Protein AF-A0AA38IUW2-F1 (afdb_monomer)

InterPro domains:
  IPR005135 Endonuclease/exonuclease/phosphatase [PF14529] (12-75)
  IPR036691 Endonuclease/exonuclease/phosphatase superfamily [G3DSA:3.60.10.10] (6-81)

Structure (mmCIF, N/CA/C/O backbone):
data_AF-A0AA38IUW2-F1
#
_entry.id   AF-A0AA38IUW2-F1
#
loop_
_atom_site.group_PDB
_atom_site.id
_atom_site.type_symbol
_atom_site.label_atom_id
_atom_site.label_alt_id
_atom_site.label_comp_id
_atom_site.label_asym_id
_atom_site.label_entity_id
_atom_site.label_seq_id
_atom_site.pdbx_PDB_ins_code
_atom_site.Cartn_x
_atom_site.Cartn_y
_atom_site.Cartn_z
_atom_site.occupancy
_atom_site.B_iso_or_equiv
_atom_site.auth_seq_id
_atom_site.auth_comp_id
_atom_site.auth_asym_id
_atom_site.auth_atom_id
_atom_site.pdbx_PDB_model_num
ATOM 1 N N . MET A 1 1 ? 18.276 13.065 -26.316 1.00 59.12 1 MET A N 1
ATOM 2 C CA . MET A 1 1 ? 19.740 13.088 -26.478 1.00 59.12 1 MET A CA 1
ATOM 3 C C . MET A 1 1 ? 20.147 11.869 -27.278 1.00 59.12 1 MET A C 1
ATOM 5 O O . MET A 1 1 ? 20.303 10.806 -26.697 1.00 59.12 1 MET A O 1
ATOM 9 N N . PRO A 1 2 ? 20.114 11.969 -28.611 1.00 61.16 2 PRO A N 1
ATOM 10 C CA . PRO A 1 2 ? 20.181 10.797 -29.482 1.00 61.16 2 PRO A CA 1
ATOM 11 C C . PRO A 1 2 ? 21.600 10.243 -29.697 1.00 61.16 2 PRO A C 1
ATOM 13 O O . PRO A 1 2 ? 21.726 9.118 -30.164 1.00 61.16 2 PRO A O 1
ATOM 16 N N . ASP A 1 3 ? 22.640 11.006 -29.368 1.00 75.81 3 ASP A N 1
ATOM 17 C CA . ASP A 1 3 ? 24.051 10.723 -29.667 1.00 75.81 3 ASP A CA 1
ATOM 18 C C . ASP A 1 3 ? 24.893 10.333 -28.440 1.00 75.81 3 ASP A C 1
ATOM 20 O O . ASP A 1 3 ? 26.019 9.876 -28.607 1.00 75.81 3 ASP A O 1
ATOM 24 N N . ILE A 1 4 ? 24.358 10.454 -27.218 1.00 78.44 4 ILE A N 1
ATOM 25 C CA . ILE A 1 4 ? 25.035 9.952 -26.015 1.00 78.44 4 ILE A CA 1
ATOM 26 C C . ILE A 1 4 ? 24.676 8.480 -25.807 1.00 78.44 4 ILE A C 1
ATOM 28 O O . ILE A 1 4 ? 23.530 8.147 -25.494 1.00 78.44 4 ILE A O 1
ATOM 32 N N . ALA A 1 5 ? 25.670 7.603 -25.939 1.00 78.50 5 ALA A N 1
ATOM 33 C CA . ALA A 1 5 ? 25.568 6.218 -25.504 1.00 78.50 5 ALA A CA 1
ATOM 34 C C . ALA A 1 5 ? 25.958 6.097 -24.022 1.00 78.50 5 ALA A C 1
ATOM 36 O O . ALA A 1 5 ? 26.954 6.670 -23.585 1.00 78.50 5 ALA A O 1
ATOM 37 N N . TRP A 1 6 ? 25.169 5.336 -23.260 1.00 80.25 6 TRP A N 1
ATOM 38 C CA . TRP A 1 6 ? 25.453 5.003 -21.863 1.00 80.25 6 TRP A CA 1
ATOM 39 C C . TRP A 1 6 ? 25.789 3.507 -21.743 1.00 80.25 6 TRP A C 1
ATOM 41 O O . TRP A 1 6 ? 25.076 2.702 -22.349 1.00 80.25 6 TRP A O 1
ATOM 51 N N . PRO A 1 7 ? 26.811 3.106 -20.961 1.00 75.12 7 PRO A N 1
ATOM 52 C CA . PRO A 1 7 ? 27.727 3.956 -20.190 1.00 75.12 7 PRO A CA 1
ATOM 53 C C . PRO A 1 7 ? 28.576 4.869 -21.087 1.00 75.12 7 PRO A C 1
ATOM 55 O O . PRO A 1 7 ? 28.839 4.534 -22.240 1.00 75.12 7 PRO A O 1
ATOM 58 N N . LEU A 1 8 ? 28.937 6.044 -20.558 1.00 77.00 8 LEU A N 1
ATOM 59 C CA . LEU A 1 8 ? 29.569 7.117 -21.324 1.00 77.00 8 LEU A CA 1
ATOM 60 C C . LEU A 1 8 ? 30.867 6.624 -21.970 1.00 77.00 8 LEU A C 1
ATOM 62 O O . LEU A 1 8 ? 31.765 6.152 -21.273 1.00 77.00 8 LEU A O 1
ATOM 66 N N . ASN A 1 9 ? 30.978 6.774 -23.288 1.00 75.69 9 ASN A N 1
ATOM 67 C CA . ASN A 1 9 ? 32.223 6.532 -24.001 1.00 75.69 9 ASN A CA 1
ATOM 68 C C . ASN A 1 9 ? 32.823 7.861 -24.474 1.00 75.69 9 ASN A C 1
ATOM 70 O O . ASN A 1 9 ? 32.336 8.459 -25.430 1.00 75.69 9 ASN A O 1
ATOM 74 N N . MET A 1 10 ? 33.909 8.295 -23.832 1.00 70.44 10 MET A N 1
ATOM 75 C CA . MET A 1 10 ? 34.594 9.557 -24.144 1.00 70.44 10 MET A CA 1
ATOM 76 C C . MET A 1 10 ? 35.243 9.586 -25.537 1.00 70.44 10 MET A C 1
ATOM 78 O O . MET A 1 10 ? 35.692 10.639 -25.972 1.00 70.44 10 MET A O 1
ATOM 82 N N . SER A 1 11 ? 35.296 8.454 -26.249 1.00 64.94 11 SER A N 1
ATOM 83 C CA . SER A 1 11 ? 35.853 8.376 -27.603 1.00 64.94 11 SER A CA 1
ATOM 84 C C . SER A 1 11 ? 34.852 8.732 -28.715 1.00 64.94 11 SER A C 1
ATOM 86 O O . SER A 1 11 ? 35.182 8.575 -29.890 1.00 64.94 11 SER A O 1
ATOM 88 N N . GLN A 1 12 ? 33.617 9.127 -28.385 1.00 74.06 12 GLN A N 1
ATOM 89 C CA . GLN A 1 12 ? 32.598 9.516 -29.365 1.00 74.06 12 GLN A CA 1
ATOM 90 C C . GLN A 1 12 ? 32.589 11.025 -29.625 1.00 74.06 12 GLN A C 1
ATOM 92 O O . GLN A 1 12 ? 32.765 11.835 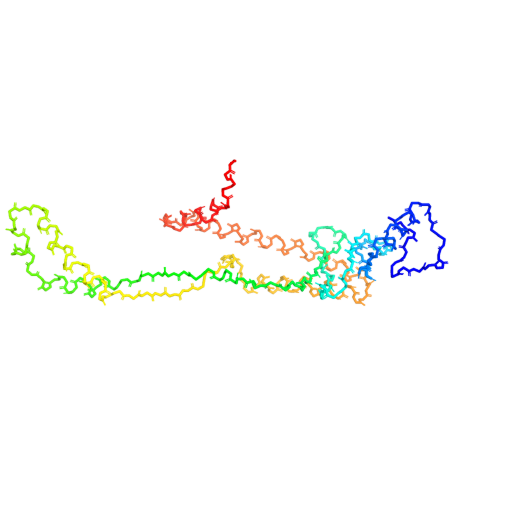-28.720 1.00 74.06 12 GLN A O 1
ATOM 97 N N . HIS A 1 13 ? 32.323 11.404 -30.877 1.00 77.44 13 HIS A N 1
ATOM 98 C CA . HIS A 1 13 ? 32.015 12.787 -31.224 1.00 77.44 13 HIS A CA 1
ATOM 99 C C . HIS A 1 13 ? 30.572 13.104 -30.829 1.00 77.44 13 HIS A C 1
ATOM 101 O O . HIS A 1 13 ? 29.632 12.544 -31.397 1.00 77.44 13 HIS A O 1
ATOM 107 N N . PHE A 1 14 ? 30.411 14.011 -29.869 1.00 81.75 14 PHE A N 1
ATOM 108 C CA . PHE A 1 14 ? 29.113 14.481 -29.403 1.00 81.75 14 PHE A CA 1
ATOM 109 C C . PHE A 1 14 ? 28.723 15.790 -30.088 1.00 81.75 14 PHE A C 1
ATOM 111 O O . PHE A 1 14 ? 29.563 16.628 -30.419 1.00 81.75 14 PHE A O 1
ATOM 118 N N . SER A 1 15 ? 27.423 15.991 -30.277 1.00 87.12 15 SER A N 1
ATOM 119 C CA . SER A 1 15 ? 26.876 17.297 -30.633 1.00 87.12 15 SER A CA 1
ATO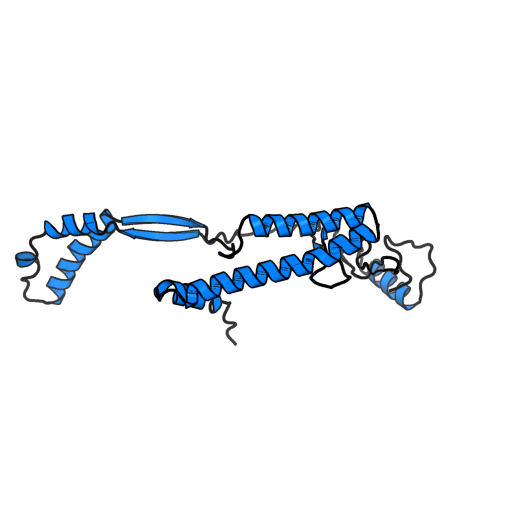M 120 C C . SER A 1 15 ? 27.196 18.340 -29.549 1.00 87.12 15 SER A C 1
ATOM 122 O O . SER A 1 15 ? 27.361 17.975 -28.380 1.00 87.12 15 SER A O 1
ATOM 124 N N . PRO A 1 16 ? 27.213 19.647 -29.878 1.00 87.38 16 PRO A N 1
ATOM 125 C CA . PRO A 1 16 ? 27.515 20.697 -28.901 1.00 87.38 16 PRO A CA 1
ATOM 126 C C . PRO A 1 16 ? 26.625 20.641 -27.651 1.00 87.38 16 PRO A C 1
ATOM 128 O O . PRO A 1 16 ? 27.097 20.812 -26.532 1.00 87.38 16 PRO A O 1
ATOM 131 N N . SER A 1 17 ? 25.335 20.341 -27.820 1.00 86.38 17 SER A N 1
ATOM 132 C CA . SER A 1 17 ? 24.394 20.211 -26.702 1.00 86.38 17 SER A CA 1
ATOM 133 C C . SER A 1 17 ? 24.675 18.991 -25.822 1.00 86.38 17 SER A C 1
ATOM 135 O O . SER A 1 17 ? 24.484 19.054 -24.609 1.00 86.38 17 SER A O 1
ATOM 137 N N . SER A 1 18 ? 25.124 17.886 -26.418 1.00 87.81 18 SER A N 1
ATOM 138 C CA . SER A 1 18 ? 25.508 16.682 -25.683 1.00 87.81 18 SER A CA 1
ATOM 139 C C . SER A 1 18 ? 26.817 16.877 -24.927 1.00 87.81 18 SER A C 1
ATOM 141 O O . SER A 1 18 ? 26.903 16.469 -23.770 1.00 87.81 18 SER A O 1
ATOM 143 N N . GLN A 1 19 ? 27.771 17.601 -25.518 1.00 88.06 19 GLN A N 1
ATOM 144 C CA . GLN A 1 19 ? 28.997 18.006 -24.838 1.00 88.06 19 GLN A CA 1
ATOM 145 C C . GLN A 1 19 ? 28.702 18.883 -23.614 1.00 88.06 19 GLN A C 1
ATOM 147 O O . GLN A 1 19 ? 29.196 18.586 -22.534 1.00 88.06 19 GLN A O 1
ATOM 152 N N . LEU A 1 20 ? 27.810 19.876 -23.733 1.00 90.75 20 LEU A N 1
ATOM 153 C CA . LEU A 1 20 ? 27.415 20.725 -22.599 1.00 90.75 20 LEU A CA 1
ATOM 154 C C . LEU A 1 20 ? 26.850 19.925 -21.419 1.00 90.75 20 LEU A C 1
ATOM 156 O O . LEU A 1 20 ? 27.134 20.245 -20.266 1.00 90.75 20 LEU A O 1
ATOM 160 N N . LEU A 1 21 ? 26.048 18.887 -21.684 1.00 88.50 21 LEU A N 1
ATOM 161 C CA . LEU A 1 21 ? 25.562 18.026 -20.608 1.00 88.50 21 LEU A CA 1
ATOM 162 C C . LEU A 1 21 ? 26.699 17.209 -19.992 1.00 88.50 21 LEU A C 1
ATOM 164 O O . LEU A 1 21 ? 26.759 17.096 -18.773 1.00 88.50 21 LEU A O 1
ATOM 168 N N . ILE A 1 22 ? 27.576 16.625 -20.809 1.00 88.62 22 ILE A N 1
ATOM 169 C CA . ILE A 1 22 ? 28.713 15.839 -20.313 1.00 88.62 22 ILE A CA 1
ATOM 170 C C . ILE A 1 22 ? 29.604 16.713 -19.429 1.00 88.62 22 ILE A C 1
ATOM 172 O O . ILE A 1 22 ? 29.915 16.316 -18.307 1.00 88.62 22 ILE A O 1
ATOM 176 N N . ASP A 1 23 ? 29.924 17.924 -19.880 1.00 90.12 23 ASP A N 1
ATOM 177 C CA . ASP A 1 23 ? 30.722 18.888 -19.126 1.00 90.12 23 ASP A CA 1
ATOM 178 C C . ASP A 1 23 ? 30.037 19.252 -17.805 1.00 90.12 23 ASP A C 1
ATOM 180 O O . ASP A 1 23 ? 30.683 19.266 -16.761 1.00 90.12 23 ASP A O 1
ATOM 184 N N . LEU A 1 24 ? 28.718 19.477 -17.809 1.00 90.56 24 LEU A N 1
ATOM 185 C CA . LEU A 1 24 ? 27.946 19.711 -16.586 1.00 90.56 24 LEU A CA 1
ATOM 186 C C . LEU A 1 24 ? 28.075 18.536 -15.605 1.00 90.56 24 LEU A C 1
ATOM 188 O O . LEU A 1 24 ? 28.300 18.761 -14.415 1.00 90.56 24 LEU A O 1
ATOM 192 N N . LEU A 1 25 ? 27.926 17.299 -16.085 1.00 90.19 25 LEU A N 1
ATOM 193 C CA . LEU A 1 25 ? 28.003 16.100 -15.249 1.00 90.19 25 LEU A CA 1
ATOM 194 C C . LEU A 1 25 ? 29.394 15.933 -14.639 1.00 90.19 25 LEU A C 1
ATOM 196 O O . LEU A 1 25 ? 29.504 15.744 -13.429 1.00 90.19 25 LEU A O 1
ATOM 200 N N . VAL A 1 26 ? 30.442 16.074 -15.453 1.00 88.31 26 VAL A N 1
ATOM 201 C CA . VAL A 1 26 ? 31.839 15.969 -15.013 1.00 88.31 26 VAL A CA 1
ATOM 202 C C . VAL A 1 26 ? 32.179 17.082 -14.020 1.00 88.31 26 VAL A C 1
ATOM 204 O O . VAL A 1 26 ? 32.660 16.793 -12.926 1.00 88.31 26 VAL A O 1
ATOM 207 N N . ASN A 1 27 ? 31.854 18.338 -14.341 1.00 92.94 27 ASN A N 1
ATOM 208 C CA . ASN A 1 27 ? 32.149 19.491 -13.482 1.00 92.94 27 ASN A CA 1
ATOM 209 C C . ASN A 1 27 ? 31.370 19.465 -12.160 1.00 92.94 27 ASN A C 1
ATOM 211 O O . ASN A 1 27 ? 31.829 20.012 -11.161 1.00 92.94 27 ASN A O 1
ATOM 215 N N . SER A 1 28 ? 30.201 18.822 -12.143 1.00 92.19 28 SER A N 1
ATOM 216 C CA . SER A 1 28 ? 29.374 18.677 -10.939 1.00 92.19 28 SER A CA 1
ATOM 217 C C . SER A 1 28 ? 29.669 17.392 -10.155 1.00 92.19 28 SER A C 1
ATOM 219 O O . SER A 1 28 ? 28.974 17.114 -9.177 1.00 92.19 28 SER A O 1
ATOM 221 N N . ASN A 1 29 ? 30.660 16.596 -10.580 1.00 90.75 29 ASN A N 1
ATOM 222 C CA . ASN A 1 29 ? 30.963 15.272 -10.029 1.00 90.75 29 ASN A CA 1
ATOM 223 C C . ASN A 1 29 ? 29.717 14.362 -9.954 1.00 90.75 29 ASN A C 1
ATOM 225 O O . ASN A 1 29 ? 29.493 13.653 -8.973 1.00 90.75 29 ASN A O 1
ATOM 229 N N . LEU A 1 30 ? 28.866 14.429 -10.981 1.00 91.00 30 LEU A N 1
ATOM 230 C CA . LEU A 1 30 ? 27.663 13.617 -11.119 1.00 91.00 30 LEU A CA 1
ATOM 231 C C . LEU A 1 30 ? 27.940 12.432 -12.038 1.00 91.00 30 LEU A C 1
ATOM 233 O O . LEU A 1 30 ? 28.513 12.566 -13.116 1.00 91.00 30 LEU A O 1
ATOM 237 N N . SER A 1 31 ? 27.444 11.269 -11.642 1.00 88.50 31 SER A N 1
ATOM 238 C CA . SER A 1 31 ? 27.480 10.052 -12.440 1.00 88.50 31 SER A CA 1
ATOM 239 C C . SER A 1 31 ? 26.069 9.580 -12.781 1.00 88.50 31 SER A C 1
ATOM 241 O O . SER A 1 31 ? 25.116 9.793 -12.029 1.00 88.50 31 SER A O 1
ATOM 243 N N . GLN A 1 32 ? 25.939 8.969 -13.956 1.00 89.81 32 GLN A N 1
ATOM 244 C CA . GLN A 1 32 ? 24.686 8.487 -14.524 1.00 89.81 32 GLN A CA 1
ATOM 245 C C . GLN A 1 32 ? 24.570 6.974 -14.316 1.00 89.81 32 GLN A C 1
ATOM 247 O O . GLN A 1 32 ? 25.418 6.216 -14.782 1.00 89.81 32 GLN A O 1
ATOM 252 N N . LEU A 1 33 ? 23.507 6.527 -13.644 1.00 89.50 33 LEU A N 1
ATOM 253 C CA . LEU A 1 33 ? 23.362 5.127 -13.220 1.00 89.50 33 LEU A CA 1
ATOM 254 C C . LEU A 1 33 ? 22.587 4.227 -14.184 1.00 89.50 33 LEU A C 1
ATOM 256 O O . LEU A 1 33 ? 22.643 3.003 -14.067 1.00 89.50 33 LEU A O 1
ATOM 260 N N . VAL A 1 34 ? 21.822 4.804 -15.109 1.00 90.69 34 VAL A N 1
ATOM 261 C CA . VAL A 1 34 ? 20.985 4.017 -16.020 1.00 90.69 34 VAL A CA 1
ATOM 262 C C . VAL A 1 34 ? 21.840 3.461 -17.155 1.00 90.69 34 VAL A C 1
ATOM 264 O O . VAL A 1 34 ? 22.391 4.214 -17.956 1.00 90.69 34 VAL A O 1
ATOM 267 N N . ASN A 1 35 ? 21.919 2.136 -17.221 1.00 88.19 35 ASN A N 1
ATOM 268 C CA . ASN A 1 35 ? 22.750 1.367 -18.148 1.00 88.19 35 ASN A CA 1
ATOM 269 C C . ASN A 1 35 ? 21.951 0.492 -19.130 1.00 88.19 35 ASN A C 1
ATOM 271 O O . ASN A 1 35 ? 22.537 -0.099 -20.031 1.00 88.19 35 ASN A O 1
ATOM 275 N N . GLU A 1 36 ? 20.628 0.406 -18.982 1.00 89.38 36 GLU A N 1
ATOM 276 C CA . GLU A 1 36 ? 19.759 -0.306 -19.921 1.00 89.38 36 GLU A CA 1
ATOM 277 C C . GLU A 1 36 ? 18.819 0.667 -20.647 1.00 89.38 36 GLU A C 1
ATOM 279 O O . GLU A 1 36 ? 18.480 1.722 -20.097 1.00 89.38 36 GLU A O 1
ATOM 284 N N . PRO A 1 37 ? 18.327 0.310 -21.850 1.00 90.75 37 PRO A N 1
ATOM 285 C CA . PRO A 1 37 ? 17.341 1.117 -22.549 1.00 90.75 37 PRO A CA 1
ATOM 286 C C . PRO A 1 37 ? 16.113 1.366 -21.677 1.00 90.75 37 PRO A C 1
ATOM 288 O O . PRO A 1 37 ? 15.569 0.441 -21.064 1.00 90.75 37 PRO A O 1
ATOM 291 N N . THR A 1 38 ? 15.646 2.612 -21.650 1.00 92.88 38 THR A N 1
ATOM 292 C CA . THR A 1 38 ? 14.466 3.002 -20.871 1.00 92.88 38 THR A CA 1
ATOM 293 C C . THR A 1 38 ? 13.216 3.135 -21.718 1.00 92.88 38 THR A C 1
ATOM 295 O O . THR A 1 38 ? 12.121 3.205 -21.174 1.00 92.88 38 THR A O 1
ATOM 298 N N . ARG A 1 39 ? 13.347 3.092 -23.044 1.00 91.31 39 ARG A N 1
ATOM 299 C CA . ARG A 1 39 ? 12.236 3.178 -23.988 1.00 91.31 39 ARG A CA 1
ATOM 300 C C . ARG A 1 39 ? 12.280 2.036 -25.001 1.00 91.31 39 ARG A C 1
ATOM 302 O O . ARG A 1 39 ? 13.305 1.821 -25.644 1.00 91.31 39 ARG A O 1
ATOM 309 N N . TYR A 1 40 ? 11.143 1.357 -25.170 1.00 89.94 40 TYR A N 1
ATOM 310 C CA . TYR A 1 40 ? 10.948 0.233 -26.093 1.00 89.94 40 TYR A CA 1
ATOM 311 C C . TYR A 1 40 ? 9.706 0.460 -26.965 1.00 89.94 40 TYR A C 1
ATOM 313 O O . TYR A 1 40 ? 8.574 0.463 -26.467 1.00 89.94 40 TYR A O 1
ATOM 321 N N . ARG A 1 41 ? 9.902 0.598 -28.281 1.00 86.12 41 ARG A N 1
ATOM 322 C CA . ARG A 1 41 ? 8.826 0.657 -29.284 1.00 86.12 41 ARG A CA 1
ATOM 323 C C . ARG A 1 41 ? 9.015 -0.417 -30.345 1.00 86.12 41 ARG A C 1
ATOM 325 O O . ARG A 1 41 ? 10.141 -0.754 -30.688 1.00 86.12 41 ARG A O 1
ATOM 332 N N . LEU A 1 42 ? 7.894 -0.878 -30.902 1.00 81.81 42 LEU A N 1
ATOM 333 C CA . LEU A 1 42 ? 7.898 -1.748 -32.077 1.00 81.81 42 LEU A CA 1
ATOM 334 C C . LEU A 1 42 ? 8.703 -1.117 -33.204 1.00 81.81 42 LEU A C 1
ATOM 336 O O . LEU A 1 42 ? 8.513 0.067 -33.489 1.00 81.81 42 LEU A O 1
ATOM 340 N N . ASN A 1 43 ? 9.529 -1.920 -33.869 1.00 83.94 43 ASN A N 1
ATOM 341 C CA . ASN A 1 43 ? 10.298 -1.506 -35.043 1.00 83.94 43 ASN A CA 1
ATOM 342 C C . ASN A 1 43 ? 11.208 -0.286 -34.801 1.00 83.94 43 ASN A C 1
ATOM 344 O O . ASN A 1 43 ? 11.589 0.402 -35.745 1.00 83.94 43 ASN A O 1
ATOM 348 N N . GLN A 1 44 ? 11.551 0.009 -33.545 1.00 86.00 44 GLN A N 1
ATOM 349 C CA . GLN A 1 44 ? 12.526 1.033 -33.188 1.00 86.00 44 GLN A CA 1
ATOM 350 C C . GLN A 1 44 ? 13.614 0.411 -32.329 1.00 86.00 44 GLN A C 1
ATOM 352 O O . GLN A 1 44 ? 13.346 -0.452 -31.494 1.00 86.00 44 GLN A O 1
ATOM 357 N N . ARG A 1 45 ? 14.848 0.884 -32.509 1.00 85.69 45 ARG A N 1
ATOM 358 C CA . ARG A 1 45 ? 15.946 0.499 -31.626 1.00 85.69 45 ARG A CA 1
ATOM 359 C C . ARG A 1 45 ? 15.653 1.015 -30.209 1.00 85.69 45 ARG A C 1
ATOM 361 O O . ARG A 1 45 ? 15.301 2.191 -30.077 1.00 85.69 45 ARG A O 1
ATOM 368 N N . PRO A 1 46 ? 15.775 0.174 -29.168 1.00 89.25 46 PRO A N 1
ATOM 369 C CA . PRO A 1 46 ? 15.648 0.624 -27.788 1.00 89.25 46 PRO A CA 1
ATOM 370 C C . PRO A 1 46 ? 16.624 1.765 -27.479 1.00 89.25 46 PRO A C 1
ATOM 372 O O . PRO A 1 46 ? 17.759 1.762 -27.952 1.00 89.25 46 PRO A O 1
ATOM 375 N N . SER A 1 47 ? 16.185 2.739 -26.681 1.00 88.88 47 SER A N 1
ATOM 376 C CA . SER A 1 47 ? 16.982 3.930 -26.349 1.00 88.88 47 SER A CA 1
ATOM 377 C C . SER A 1 47 ? 16.928 4.263 -24.859 1.00 88.88 47 SER A C 1
ATOM 379 O O . SER A 1 47 ? 15.882 4.095 -24.226 1.00 88.88 47 SER A O 1
ATOM 381 N N . THR A 1 48 ? 18.018 4.802 -24.315 1.00 90.44 48 THR A N 1
ATOM 382 C CA . THR A 1 48 ? 18.113 5.301 -22.932 1.00 90.44 48 THR A CA 1
ATOM 383 C C . THR A 1 48 ? 17.816 6.797 -22.913 1.00 90.44 48 THR A C 1
ATOM 385 O O . THR A 1 48 ? 18.645 7.600 -23.327 1.00 90.44 48 THR A O 1
ATOM 388 N N . LEU A 1 49 ? 16.609 7.173 -22.485 1.00 88.69 49 LEU A N 1
ATOM 389 C CA . LEU A 1 49 ? 16.161 8.574 -22.454 1.00 88.69 49 LEU A CA 1
ATOM 390 C C . LEU A 1 49 ? 15.913 9.096 -21.039 1.00 88.69 49 LEU A C 1
ATOM 392 O O . LEU A 1 49 ? 15.893 10.306 -20.839 1.00 88.69 49 LEU A O 1
ATOM 396 N N . ASP A 1 50 ? 15.732 8.195 -20.076 1.00 91.19 50 ASP A N 1
ATOM 397 C CA . ASP A 1 50 ? 15.524 8.538 -18.675 1.00 91.19 50 ASP A CA 1
ATOM 398 C C . ASP A 1 50 ? 16.847 8.355 -17.926 1.00 91.19 50 ASP A C 1
ATOM 400 O O . ASP A 1 50 ? 17.468 7.291 -17.996 1.00 91.19 50 ASP A O 1
ATOM 404 N N . LEU A 1 51 ? 17.291 9.407 -17.237 1.00 90.75 51 LEU A N 1
ATOM 405 C CA . LEU A 1 51 ? 18.584 9.463 -16.558 1.00 90.75 51 LEU A CA 1
ATOM 406 C C . LEU A 1 51 ? 18.399 9.510 -15.033 1.00 90.75 51 LEU A C 1
ATOM 408 O O . LEU A 1 51 ? 17.441 10.099 -14.533 1.00 90.75 51 LEU A O 1
ATOM 412 N N . ILE A 1 52 ? 19.322 8.890 -14.299 1.00 91.56 52 ILE A N 1
ATOM 413 C CA . ILE A 1 52 ? 19.438 8.968 -12.840 1.00 91.56 52 ILE A CA 1
ATOM 414 C C . ILE A 1 52 ? 20.850 9.454 -12.547 1.00 91.56 52 ILE A C 1
ATOM 416 O O . ILE A 1 52 ? 21.807 8.690 -12.668 1.00 91.56 52 ILE A O 1
ATOM 420 N N . LEU A 1 53 ? 20.943 10.723 -12.161 1.00 91.25 53 LEU A N 1
ATOM 421 C CA . LEU A 1 53 ? 22.193 11.397 -11.847 1.00 91.25 53 LEU A CA 1
ATOM 422 C C . LEU A 1 53 ? 22.398 11.425 -10.334 1.00 91.25 53 LEU A C 1
ATOM 424 O O . LEU A 1 53 ? 21.480 11.784 -9.596 1.00 91.25 53 LEU A O 1
ATOM 428 N N . THR A 1 54 ? 23.592 11.069 -9.876 1.00 90.31 54 THR A N 1
ATOM 429 C CA . THR A 1 54 ? 23.964 11.136 -8.459 1.00 90.31 54 THR A CA 1
ATOM 430 C C . THR A 1 54 ? 25.424 11.540 -8.298 1.00 90.31 54 THR A C 1
ATOM 432 O O . THR A 1 54 ? 26.269 11.160 -9.108 1.00 90.31 54 THR A O 1
ATOM 435 N N . SER A 1 55 ? 25.727 12.284 -7.238 1.00 90.44 55 SER A N 1
ATOM 436 C CA . SER A 1 55 ? 27.102 12.514 -6.781 1.00 90.44 55 SER A CA 1
ATOM 437 C C . SER A 1 55 ? 27.610 11.395 -5.870 1.00 90.44 55 SER A C 1
ATOM 439 O O . SER A 1 55 ? 28.814 11.262 -5.671 1.00 90.44 55 SER A O 1
ATOM 441 N N . ASP A 1 56 ? 26.705 10.575 -5.328 1.00 87.69 56 ASP A N 1
ATOM 442 C CA . ASP A 1 56 ? 27.029 9.461 -4.445 1.00 87.69 56 ASP A CA 1
ATOM 443 C C . ASP A 1 56 ? 26.372 8.165 -4.936 1.00 87.69 56 ASP A C 1
ATOM 445 O O . ASP A 1 56 ? 25.151 7.984 -4.874 1.00 87.69 56 ASP A O 1
ATOM 449 N N . ASN A 1 57 ? 27.207 7.247 -5.419 1.00 81.56 57 ASN A N 1
ATOM 450 C CA . ASN A 1 57 ? 26.779 5.929 -5.882 1.00 81.56 57 ASN A CA 1
ATOM 451 C C . ASN A 1 57 ? 26.492 4.957 -4.732 1.00 81.56 57 ASN A C 1
ATOM 453 O O . ASN A 1 57 ? 25.826 3.949 -4.949 1.00 81.56 57 ASN A O 1
ATOM 457 N N . THR A 1 58 ? 26.966 5.247 -3.518 1.00 83.38 58 THR A N 1
ATOM 458 C CA . THR A 1 58 ? 26.801 4.373 -2.347 1.00 83.38 58 THR A CA 1
ATOM 459 C C . THR A 1 58 ? 25.433 4.538 -1.684 1.00 83.38 58 THR A C 1
ATOM 461 O O . THR A 1 58 ? 24.850 3.556 -1.223 1.00 83.38 58 THR A O 1
ATOM 464 N N . SER A 1 59 ? 24.858 5.744 -1.737 1.00 81.88 59 SER A N 1
ATOM 465 C CA . SER A 1 59 ? 23.498 6.039 -1.260 1.00 81.88 59 SER A CA 1
ATOM 466 C C . SER A 1 59 ? 22.388 5.361 -2.073 1.00 81.88 59 SER A C 1
ATOM 468 O O . SER A 1 59 ? 21.217 5.428 -1.699 1.00 81.88 59 SER A O 1
ATOM 470 N N . LEU A 1 60 ? 22.710 4.714 -3.195 1.00 84.69 60 LEU A N 1
ATOM 471 C CA . LEU A 1 60 ? 21.750 4.137 -4.131 1.00 84.69 60 LEU A CA 1
ATOM 472 C C . LEU A 1 60 ? 21.927 2.614 -4.218 1.00 84.69 60 LEU A C 1
ATOM 474 O O . LEU A 1 60 ? 23.037 2.099 -4.266 1.00 84.69 60 LEU A O 1
ATOM 478 N N . ALA A 1 61 ? 20.823 1.867 -4.232 1.00 82.12 61 ALA A N 1
ATOM 479 C CA . ALA A 1 61 ? 20.821 0.409 -4.323 1.00 82.12 61 ALA A CA 1
ATOM 480 C C . ALA A 1 61 ? 19.720 -0.112 -5.254 1.00 82.12 61 ALA A C 1
ATOM 482 O O . ALA A 1 61 ? 18.672 0.506 -5.431 1.00 82.12 61 ALA A O 1
ATOM 483 N N . ASN A 1 62 ? 19.923 -1.316 -5.796 1.00 86.38 62 ASN A N 1
ATOM 484 C CA . ASN A 1 62 ? 18.889 -2.103 -6.477 1.00 86.38 62 ASN A CA 1
ATOM 485 C C . ASN A 1 62 ? 18.143 -1.358 -7.602 1.00 86.38 62 ASN A C 1
ATOM 487 O O . ASN A 1 62 ? 16.905 -1.349 -7.625 1.00 86.38 62 ASN A O 1
ATOM 491 N N . LEU A 1 63 ? 18.861 -0.766 -8.561 1.00 91.06 63 LEU A N 1
ATOM 492 C CA . LEU A 1 63 ? 18.225 -0.237 -9.769 1.00 91.06 63 LEU A CA 1
ATOM 493 C C . LEU A 1 63 ? 17.569 -1.381 -10.563 1.00 91.06 63 LEU A C 1
ATOM 495 O O . LEU A 1 63 ? 18.214 -2.340 -10.974 1.00 91.06 63 LEU A O 1
ATOM 499 N N . ASN A 1 64 ? 16.257 -1.287 -10.753 1.00 91.81 64 ASN A N 1
ATOM 500 C CA . ASN A 1 64 ? 15.418 -2.286 -11.395 1.00 91.81 64 ASN A CA 1
ATOM 501 C C . ASN A 1 64 ? 14.573 -1.657 -12.508 1.00 91.81 64 ASN A C 1
ATOM 503 O O . ASN A 1 64 ? 13.856 -0.680 -12.292 1.00 91.81 64 ASN A O 1
ATOM 507 N N . TYR A 1 65 ? 14.557 -2.310 -13.666 1.00 92.25 65 TYR A N 1
ATOM 508 C CA . TYR A 1 65 ? 13.796 -1.899 -14.846 1.00 92.25 65 TYR A CA 1
ATOM 509 C C . TYR A 1 65 ? 12.477 -2.675 -14.935 1.00 92.25 65 TYR A C 1
ATOM 511 O O . TYR A 1 65 ? 12.397 -3.792 -15.464 1.00 92.25 65 TYR A O 1
ATOM 519 N N . LEU A 1 66 ? 11.421 -2.100 -14.369 1.00 90.44 66 LEU A N 1
ATOM 520 C CA . LEU A 1 66 ? 10.087 -2.687 -14.324 1.00 90.44 66 LEU A CA 1
A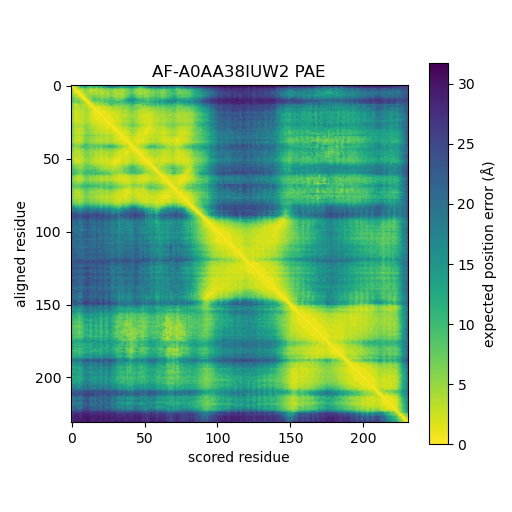TOM 521 C C . LEU A 1 66 ? 9.310 -2.447 -15.625 1.00 90.44 66 LEU A C 1
ATOM 523 O O . LEU A 1 66 ? 9.638 -1.581 -16.434 1.00 90.44 66 LEU A O 1
ATOM 527 N N . ASN A 1 67 ? 8.234 -3.217 -15.805 1.00 87.25 67 ASN A N 1
ATOM 528 C CA . ASN A 1 67 ? 7.354 -3.089 -16.963 1.00 87.25 67 ASN A CA 1
ATOM 529 C C . ASN A 1 67 ? 6.820 -1.651 -17.109 1.00 87.25 67 ASN A C 1
ATOM 531 O O . ASN A 1 67 ? 6.511 -1.027 -16.089 1.00 87.25 67 ASN A O 1
ATOM 535 N N . PRO A 1 68 ? 6.575 -1.174 -18.340 1.00 86.81 68 PRO A N 1
ATOM 536 C CA . PRO A 1 68 ? 5.943 0.118 -18.567 1.00 86.81 68 PRO A CA 1
ATOM 537 C C . PRO A 1 68 ? 4.617 0.300 -17.820 1.00 86.81 68 PRO A C 1
ATOM 539 O O . PRO A 1 68 ? 3.854 -0.658 -17.580 1.00 86.81 68 PRO A O 1
ATOM 542 N N . PHE A 1 69 ? 4.323 1.552 -17.471 1.00 81.31 69 PHE A N 1
ATOM 543 C CA . PHE A 1 69 ? 3.022 1.942 -16.942 1.00 81.31 69 PHE A CA 1
ATOM 544 C C . PHE A 1 69 ? 1.997 2.053 -18.073 1.00 81.31 69 PHE A C 1
ATOM 546 O O . PHE A 1 69 ? 2.149 2.824 -19.018 1.00 81.31 69 PHE A O 1
ATOM 553 N N . GLY A 1 70 ? 0.909 1.288 -17.961 1.00 80.88 70 GLY A N 1
ATOM 554 C CA . GLY A 1 70 ? -0.185 1.322 -18.932 1.00 80.88 70 GLY A CA 1
ATOM 555 C C . GLY A 1 70 ? 0.282 1.032 -20.362 1.00 80.88 70 GLY A C 1
ATOM 556 O O . GLY A 1 70 ? 0.823 -0.040 -20.627 1.00 80.88 70 GLY A O 1
ATOM 557 N N . LYS A 1 71 ? 0.029 1.987 -21.268 1.00 79.25 71 LYS A N 1
ATOM 558 C CA . LYS A 1 71 ? 0.410 1.927 -22.688 1.00 79.25 71 LYS A CA 1
ATOM 559 C C . LYS A 1 71 ? 1.744 2.616 -22.997 1.00 79.25 71 LYS A C 1
ATOM 561 O O . LYS A 1 71 ? 2.108 2.633 -24.173 1.00 79.25 71 LYS A O 1
ATOM 566 N N . SER A 1 72 ? 2.431 3.152 -21.986 1.00 86.12 72 SER A N 1
ATOM 567 C CA . SER A 1 72 ? 3.741 3.778 -22.153 1.00 86.12 72 SER A CA 1
ATOM 568 C C . SER A 1 72 ? 4.723 2.815 -22.822 1.00 86.12 72 SER A C 1
ATOM 570 O O . SER A 1 72 ? 4.648 1.595 -22.648 1.00 86.12 72 SER A O 1
ATOM 572 N N . ASP A 1 73 ? 5.617 3.381 -23.610 1.00 87.06 73 ASP A N 1
ATOM 573 C CA . ASP A 1 73 ? 6.809 2.755 -24.168 1.00 87.06 73 ASP A CA 1
ATOM 574 C C . ASP A 1 73 ? 8.032 2.929 -23.257 1.00 87.06 73 ASP A C 1
ATOM 576 O O . ASP A 1 73 ? 9.029 2.237 -23.449 1.00 87.06 73 ASP A O 1
ATOM 580 N N . HIS A 1 74 ? 7.945 3.797 -22.245 1.00 92.00 74 HIS A N 1
ATOM 581 C CA . HIS A 1 74 ? 8.973 3.947 -21.222 1.00 92.00 74 HIS A CA 1
ATOM 582 C C . HIS A 1 74 ? 8.823 2.899 -20.113 1.00 92.00 74 HIS A C 1
ATOM 584 O O . HIS A 1 74 ? 7.737 2.695 -19.552 1.00 92.00 74 HIS A O 1
ATOM 590 N N . VAL A 1 75 ? 9.929 2.239 -19.780 1.00 92.62 75 VAL A N 1
ATOM 591 C CA . VAL A 1 75 ? 10.046 1.331 -18.638 1.00 92.62 75 VAL A CA 1
ATOM 592 C C . VAL A 1 75 ? 9.972 2.115 -17.336 1.00 92.62 75 VAL A C 1
ATOM 594 O O . VAL A 1 75 ? 10.240 3.309 -17.276 1.00 92.62 75 VAL A O 1
ATOM 597 N N . THR A 1 76 ? 9.594 1.437 -16.260 1.00 92.94 76 THR A N 1
ATOM 598 C CA . THR A 1 76 ? 9.555 2.061 -14.937 1.00 92.94 76 THR A CA 1
ATOM 599 C C . THR A 1 76 ? 10.845 1.763 -14.195 1.00 92.94 76 THR A C 1
ATOM 601 O O . THR A 1 76 ? 11.119 0.603 -13.894 1.00 92.94 76 THR A O 1
ATOM 604 N N . LEU A 1 77 ? 11.607 2.797 -13.858 1.00 93.06 77 LEU A N 1
ATOM 605 C CA . LEU A 1 77 ? 12.790 2.659 -13.015 1.00 93.06 77 LEU A CA 1
ATOM 606 C C . LEU A 1 77 ? 12.362 2.585 -11.544 1.00 93.06 77 LEU A C 1
ATOM 608 O O . LEU A 1 77 ? 11.630 3.441 -11.050 1.00 93.06 77 LEU A O 1
ATOM 612 N N . LYS A 1 78 ? 12.793 1.532 -10.849 1.00 93.50 78 LYS A N 1
ATOM 613 C CA . LYS A 1 78 ? 12.684 1.395 -9.394 1.00 93.50 78 LYS A CA 1
ATOM 614 C C . LYS A 1 78 ? 14.091 1.356 -8.825 1.00 93.50 78 LYS A C 1
ATOM 616 O O . LYS A 1 78 ? 14.860 0.478 -9.185 1.00 93.50 78 LYS A O 1
ATOM 621 N N . LEU A 1 79 ? 14.375 2.262 -7.911 1.00 91.69 79 LEU A N 1
ATOM 622 C CA . LEU A 1 79 ? 15.642 2.406 -7.209 1.00 91.69 79 LEU A CA 1
ATOM 623 C C . LEU A 1 79 ? 15.335 2.417 -5.711 1.00 91.69 79 LEU A C 1
ATOM 625 O O . LEU A 1 79 ? 14.318 2.982 -5.302 1.00 91.69 79 LEU A O 1
ATOM 629 N N . ASP A 1 80 ? 16.195 1.798 -4.913 1.00 89.69 80 ASP A N 1
ATOM 630 C CA . ASP A 1 80 ? 16.128 1.864 -3.459 1.00 89.69 80 ASP A CA 1
ATOM 631 C C . ASP A 1 80 ? 17.170 2.887 -2.974 1.00 89.69 80 ASP A C 1
ATOM 633 O O . ASP A 1 80 ? 18.338 2.822 -3.347 1.00 89.69 80 ASP A O 1
ATOM 637 N N . LEU A 1 81 ? 16.744 3.857 -2.163 1.00 87.12 81 LEU A N 1
ATOM 638 C CA . LEU A 1 81 ? 17.649 4.829 -1.547 1.00 87.12 81 LEU A CA 1
ATOM 639 C C . LEU A 1 81 ? 18.135 4.268 -0.207 1.00 87.12 81 LEU A C 1
ATOM 641 O O . LEU A 1 81 ? 17.321 3.983 0.676 1.00 87.12 81 LEU A O 1
ATOM 645 N N . GLN A 1 82 ? 19.447 4.124 -0.047 1.00 83.94 82 GLN A N 1
ATOM 646 C CA . GLN A 1 82 ? 20.085 3.832 1.230 1.00 83.94 82 GLN A CA 1
ATOM 647 C C . GLN A 1 82 ? 20.193 5.127 2.021 1.00 83.94 82 GLN A C 1
ATOM 649 O O . GLN A 1 82 ? 21.139 5.895 1.896 1.00 83.94 82 GLN A O 1
ATOM 654 N N . LEU A 1 83 ? 19.173 5.390 2.823 1.00 79.56 83 LEU A N 1
ATOM 655 C CA . LEU A 1 83 ? 19.125 6.584 3.643 1.00 79.56 83 LEU A CA 1
ATOM 656 C C . LEU A 1 83 ? 19.408 6.189 5.090 1.00 79.56 83 LEU A C 1
ATOM 658 O O . LEU A 1 83 ? 18.684 5.384 5.678 1.00 79.56 83 LEU A O 1
ATOM 662 N N . CYS A 1 84 ? 20.458 6.764 5.673 1.00 72.62 84 CYS A N 1
ATOM 663 C CA . CYS A 1 84 ? 20.790 6.561 7.077 1.00 72.62 84 CYS A CA 1
ATOM 664 C C . CYS A 1 84 ? 19.914 7.473 7.948 1.00 72.62 84 CYS A C 1
ATOM 666 O O . CYS A 1 84 ? 20.336 8.523 8.424 1.00 72.62 84 CYS A O 1
ATOM 668 N N . PHE A 1 85 ? 18.647 7.097 8.118 1.00 75.31 85 PHE A N 1
ATOM 669 C CA . PHE A 1 85 ? 17.782 7.693 9.130 1.00 75.31 85 PHE A CA 1
ATOM 670 C C . PHE A 1 85 ? 16.973 6.614 9.834 1.00 75.31 85 PHE A C 1
ATOM 672 O O . PHE A 1 85 ? 16.639 5.572 9.268 1.00 75.31 85 PHE A O 1
ATOM 679 N N . VAL A 1 86 ? 16.607 6.886 11.085 1.00 72.88 86 VAL A N 1
ATOM 680 C CA . VAL A 1 86 ? 15.707 6.017 11.841 1.00 72.88 86 VAL A CA 1
ATOM 681 C C . VAL A 1 86 ? 14.301 6.179 11.269 1.00 72.88 86 VAL A C 1
ATOM 683 O O . VAL A 1 86 ? 13.517 7.034 11.689 1.00 72.88 86 VAL A O 1
ATOM 686 N N . ALA A 1 87 ? 13.981 5.364 10.266 1.00 66.25 87 ALA A N 1
ATOM 687 C CA . ALA A 1 87 ? 12.640 5.271 9.725 1.00 66.25 87 ALA A CA 1
ATOM 688 C C . ALA A 1 87 ? 11.708 4.736 10.817 1.00 66.25 87 ALA A C 1
ATOM 690 O O . ALA A 1 87 ? 11.675 3.541 11.111 1.00 66.25 87 ALA A O 1
ATOM 691 N N . ARG A 1 88 ? 10.914 5.619 11.430 1.00 66.56 88 ARG A N 1
ATOM 692 C CA . ARG A 1 88 ? 9.801 5.183 12.276 1.00 66.56 88 ARG A CA 1
ATOM 693 C C . ARG A 1 88 ? 8.792 4.485 11.371 1.00 66.56 88 ARG A C 1
ATOM 695 O O . ARG A 1 88 ? 8.044 5.146 10.650 1.00 66.56 88 ARG A O 1
ATOM 702 N N . SER A 1 89 ? 8.779 3.153 11.390 1.00 63.69 89 SER A N 1
ATOM 703 C CA . SER A 1 89 ? 7.727 2.370 10.747 1.00 63.69 89 SER A CA 1
ATOM 704 C C . SER A 1 89 ? 6.390 2.819 11.326 1.00 63.69 89 SER A C 1
ATOM 706 O O . SER A 1 89 ? 6.042 2.474 12.455 1.00 63.69 89 SER A O 1
ATOM 708 N N . LYS A 1 90 ? 5.623 3.604 10.562 1.00 61.56 90 LYS A N 1
ATOM 709 C CA . LYS A 1 90 ? 4.215 3.874 10.865 1.00 61.56 90 LYS A CA 1
ATOM 710 C C . LYS A 1 90 ? 3.411 2.614 10.547 1.00 61.56 90 LYS A C 1
ATOM 712 O O . LYS A 1 90 ? 2.560 2.610 9.663 1.00 61.56 90 LYS A O 1
ATOM 717 N N . THR A 1 91 ? 3.691 1.518 11.250 1.00 65.06 91 THR A N 1
ATOM 718 C CA . THR A 1 91 ? 2.709 0.445 11.351 1.00 65.06 91 THR A CA 1
ATOM 719 C C . THR A 1 91 ? 1.582 1.021 12.188 1.00 65.06 91 THR A C 1
ATOM 721 O O . THR A 1 91 ? 1.719 1.182 13.398 1.00 65.06 91 THR A O 1
ATOM 724 N N . VAL A 1 92 ? 0.498 1.423 11.524 1.00 73.50 92 VAL A N 1
ATOM 725 C CA . VAL A 1 92 ? -0.698 1.895 12.215 1.00 73.50 92 VAL A CA 1
ATOM 726 C C . VAL A 1 92 ? -1.325 0.676 12.877 1.00 73.50 92 VAL A C 1
ATOM 728 O O . VAL A 1 92 ? -2.027 -0.120 12.251 1.00 73.50 92 VAL A O 1
ATOM 731 N N . THR A 1 93 ? -0.984 0.493 14.142 1.00 79.69 93 THR A N 1
ATOM 732 C CA . THR A 1 93 ? -1.606 -0.495 15.006 1.00 79.69 93 THR A CA 1
ATOM 733 C C . THR A 1 93 ? -2.899 0.105 15.531 1.00 79.69 93 THR A C 1
ATOM 735 O O . THR A 1 93 ? -2.893 1.183 16.123 1.00 79.69 93 THR A O 1
ATOM 738 N N . LEU A 1 94 ? -4.011 -0.579 15.283 1.00 81.88 94 LEU A N 1
ATOM 739 C CA . LEU A 1 94 ? -5.323 -0.180 15.765 1.00 81.88 94 LEU A CA 1
ATOM 740 C C . LEU A 1 94 ? -5.708 -1.059 16.950 1.00 81.88 94 LEU A C 1
ATOM 742 O O . LEU A 1 94 ? -5.444 -2.264 16.964 1.00 81.88 94 LEU A O 1
ATOM 746 N N . GLN A 1 95 ? -6.358 -0.443 17.930 1.00 87.56 95 GLN A N 1
ATOM 747 C CA . GLN A 1 95 ? -6.951 -1.131 19.066 1.00 87.56 95 GLN A CA 1
ATOM 748 C C . GLN A 1 95 ? -8.469 -1.057 18.946 1.00 87.56 95 GLN A C 1
ATOM 750 O O . GLN A 1 95 ? -9.031 -0.009 18.628 1.00 87.56 95 GLN A O 1
ATOM 755 N N . LYS A 1 96 ? -9.140 -2.181 19.184 1.00 87.69 96 LYS A N 1
ATOM 756 C CA . LYS A 1 96 ? -10.598 -2.242 19.280 1.00 87.69 96 LYS A CA 1
ATOM 757 C C . LYS A 1 96 ? -10.969 -2.940 20.577 1.00 87.69 96 LYS A C 1
ATOM 759 O O . LYS A 1 96 ? -10.581 -4.085 20.793 1.00 87.69 96 LYS A O 1
ATOM 764 N N . LYS A 1 97 ? -11.753 -2.256 21.405 1.00 92.19 97 LYS A N 1
ATOM 765 C CA . LYS A 1 97 ? -12.387 -2.850 22.579 1.00 92.19 97 LYS A CA 1
ATOM 766 C C . LYS A 1 97 ? -13.595 -3.671 22.128 1.00 92.19 97 LYS A C 1
ATOM 768 O O . LYS A 1 97 ? -14.432 -3.177 21.370 1.00 92.19 97 LYS A O 1
ATOM 773 N N . ILE A 1 98 ? -13.648 -4.928 22.544 1.00 92.31 98 ILE A N 1
ATOM 774 C CA . ILE A 1 98 ? -14.781 -5.828 22.335 1.00 92.31 98 ILE A CA 1
ATOM 775 C C . ILE A 1 98 ? -15.376 -6.112 23.704 1.00 92.31 98 ILE A C 1
ATOM 777 O O . ILE A 1 98 ? -14.642 -6.475 24.617 1.00 92.31 98 ILE A O 1
ATOM 781 N N . VAL A 1 99 ? -16.688 -5.928 23.825 1.00 94.31 99 VAL A N 1
ATOM 782 C CA . VAL A 1 99 ? -17.444 -6.174 25.054 1.00 94.31 99 VAL A CA 1
ATOM 783 C C . VAL A 1 99 ? -18.272 -7.438 24.862 1.00 94.31 99 VAL A C 1
ATOM 785 O O . VAL A 1 99 ? -18.998 -7.551 23.870 1.00 94.31 99 VAL A O 1
ATOM 788 N N . ASP A 1 100 ? -18.184 -8.371 25.805 1.00 94.75 100 ASP A N 1
ATOM 789 C CA . ASP A 1 100 ? -19.153 -9.455 25.941 1.00 94.75 100 ASP A CA 1
ATOM 790 C C . ASP A 1 100 ? -20.397 -8.904 26.646 1.00 94.75 100 ASP A C 1
ATOM 792 O O . ASP A 1 100 ? -20.505 -8.899 27.874 1.00 94.75 100 ASP A O 1
ATOM 796 N N . PHE A 1 101 ? -21.323 -8.374 25.843 1.00 93.44 101 PHE A N 1
ATOM 797 C CA . PHE A 1 101 ? -22.551 -7.769 26.355 1.00 93.44 101 PHE A CA 1
ATOM 798 C C . PHE A 1 101 ? -23.418 -8.760 27.125 1.00 93.44 101 PHE A C 1
ATOM 800 O O . PHE A 1 101 ? -24.128 -8.330 28.021 1.00 93.44 101 PHE A O 1
ATOM 807 N N . LYS A 1 102 ? -23.338 -10.064 26.832 1.00 95.50 102 LYS A N 1
ATOM 808 C CA . LYS A 1 102 ? -24.137 -11.066 27.536 1.00 95.50 102 LYS A CA 1
ATOM 809 C C . LYS A 1 102 ? -23.662 -11.222 28.980 1.00 95.50 102 LYS A C 1
ATOM 811 O O . LYS A 1 102 ? -24.468 -11.143 29.894 1.00 95.50 102 LYS A O 1
ATOM 816 N N . LYS A 1 103 ? -22.351 -11.362 29.197 1.00 94.12 103 LYS A N 1
ATOM 817 C CA . LYS A 1 103 ? -21.790 -11.448 30.558 1.00 94.12 103 LYS A CA 1
ATOM 818 C C . LYS A 1 103 ? -21.920 -10.144 31.337 1.00 94.12 103 LYS A C 1
ATOM 820 O O . LYS A 1 103 ? -22.115 -10.165 32.550 1.00 94.12 103 LYS A O 1
ATOM 825 N N . ALA A 1 104 ? -21.788 -9.010 30.646 1.00 94.75 104 ALA A N 1
ATOM 826 C CA . ALA A 1 104 ? -22.031 -7.710 31.256 1.00 94.75 104 ALA A CA 1
ATOM 827 C C . ALA A 1 104 ? -23.485 -7.588 31.726 1.00 94.75 104 ALA A C 1
ATOM 829 O O . ALA A 1 104 ? 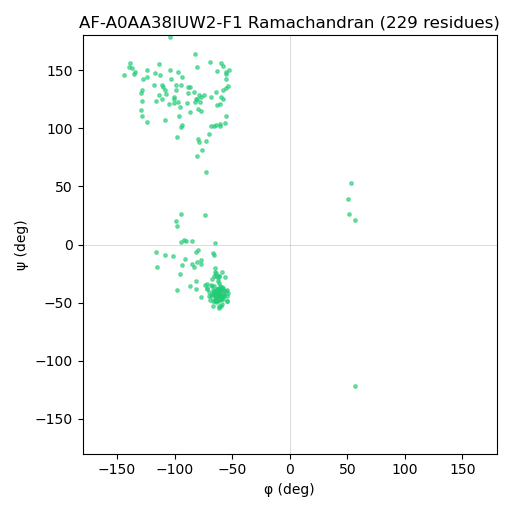-23.705 -7.174 32.858 1.00 94.75 104 ALA A O 1
ATOM 830 N N . ASP A 1 105 ? -24.442 -8.006 30.899 1.00 94.94 105 ASP A N 1
ATOM 831 C CA . ASP A 1 105 ? -25.865 -8.030 31.237 1.00 94.94 105 ASP A CA 1
ATOM 832 C C . ASP A 1 105 ? -26.155 -8.975 32.413 1.00 94.94 105 A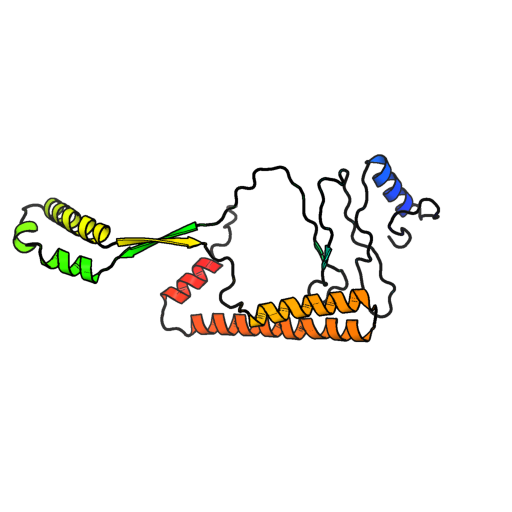SP A C 1
ATOM 834 O O . ASP A 1 105 ? -26.720 -8.545 33.411 1.00 94.94 105 ASP A O 1
ATOM 838 N N . GLU A 1 106 ? -25.641 -10.211 32.378 1.00 95.12 106 GLU A N 1
ATOM 839 C CA . GLU A 1 106 ? -25.778 -11.189 33.470 1.00 95.12 106 GLU A CA 1
ATOM 840 C C . GLU A 1 106 ? -25.299 -10.632 34.824 1.00 95.12 106 GLU A C 1
ATOM 842 O O . GLU A 1 106 ? -25.960 -10.828 35.840 1.00 95.12 106 GLU A O 1
ATOM 847 N N . TYR A 1 107 ? -24.180 -9.899 34.851 1.00 93.94 107 TYR A N 1
ATOM 848 C CA . TYR A 1 107 ? -23.699 -9.223 36.062 1.00 93.94 107 TYR A CA 1
ATOM 849 C C . TYR A 1 107 ? -24.580 -8.037 36.470 1.00 93.94 107 TYR A C 1
ATOM 851 O O . TYR A 1 107 ? -24.837 -7.829 37.651 1.00 93.94 107 TYR A O 1
ATOM 859 N N . LEU A 1 108 ? -25.040 -7.232 35.514 1.00 94.44 108 LEU A N 1
ATOM 860 C CA . LEU A 1 108 ? -25.893 -6.084 35.819 1.00 94.44 108 LEU A CA 1
ATOM 861 C C . LEU A 1 108 ? -27.263 -6.533 36.341 1.00 94.44 108 LEU A C 1
ATOM 863 O O . LEU A 1 108 ? -27.829 -5.850 37.188 1.00 94.44 108 LEU A O 1
ATOM 867 N N . CYS A 1 109 ? -27.759 -7.702 35.934 1.00 95.06 109 CYS A N 1
ATOM 868 C CA . CYS A 1 109 ? -28.970 -8.301 36.493 1.00 95.06 109 CYS A CA 1
ATOM 869 C C . CYS A 1 109 ? -28.845 -8.686 37.976 1.00 95.06 109 CYS A C 1
ATOM 871 O O . CYS A 1 109 ? -29.870 -8.813 38.639 1.00 95.06 109 CYS A O 1
ATOM 873 N N . THR A 1 110 ? -27.633 -8.857 38.524 1.00 94.12 110 THR A N 1
ATOM 874 C CA . THR A 1 110 ? -27.458 -9.161 39.958 1.00 94.12 110 THR A CA 1
ATOM 875 C C . THR A 1 110 ? -27.520 -7.923 40.853 1.00 94.12 110 THR A C 1
ATOM 877 O O . THR A 1 110 ? -27.453 -8.045 42.072 1.00 94.12 110 THR A O 1
ATOM 880 N N . VAL A 1 111 ? -27.585 -6.725 40.268 1.00 93.69 111 VAL A N 1
ATOM 881 C CA . VAL A 1 111 ? -27.618 -5.457 41.000 1.00 93.69 111 VAL A CA 1
ATOM 882 C C . VAL A 1 111 ? -29.066 -5.099 41.336 1.00 93.69 111 VAL A C 1
ATOM 884 O O . VAL A 1 111 ? -29.926 -5.086 40.456 1.00 93.69 111 VAL A O 1
ATOM 887 N N . ASP A 1 112 ? -29.337 -4.757 42.596 1.00 94.62 112 ASP A N 1
ATOM 888 C CA . ASP A 1 112 ? -30.638 -4.227 43.018 1.00 94.62 112 ASP A CA 1
ATOM 889 C C . ASP A 1 112 ? -30.789 -2.759 42.586 1.00 94.62 112 ASP A C 1
ATOM 891 O O . ASP A 1 112 ? -30.545 -1.818 43.345 1.00 94.62 112 ASP A O 1
ATOM 895 N N . TRP A 1 113 ? -31.165 -2.565 41.322 1.00 94.56 113 TRP A N 1
ATOM 896 C CA . TRP A 1 113 ? -31.345 -1.239 40.730 1.00 94.56 113 TRP A CA 1
ATOM 897 C C . TRP A 1 113 ? -32.443 -0.420 41.401 1.00 94.56 113 TRP A C 1
ATOM 899 O O . TRP A 1 113 ? -32.331 0.803 41.442 1.00 94.56 113 TRP A O 1
ATOM 909 N N . ALA A 1 114 ? -33.490 -1.071 41.916 1.00 93.88 114 ALA A N 1
ATOM 910 C CA . ALA A 1 114 ? -34.618 -0.382 42.532 1.00 93.88 114 ALA A CA 1
ATOM 911 C C . ALA A 1 114 ? -34.178 0.356 43.799 1.00 93.88 114 ALA A C 1
ATOM 913 O O . ALA A 1 114 ? -34.557 1.504 44.003 1.00 93.88 114 ALA A O 1
ATOM 914 N N . ASN A 1 115 ? -33.329 -0.275 44.610 1.00 92.50 115 ASN A N 1
ATOM 915 C CA . ASN A 1 115 ? -32.751 0.358 45.790 1.00 92.50 115 ASN A CA 1
ATOM 916 C C . ASN A 1 115 ? -31.621 1.334 45.419 1.00 92.50 115 ASN A C 1
ATOM 918 O O . ASN A 1 115 ? -31.589 2.477 45.880 1.00 92.50 115 ASN A O 1
ATOM 922 N N . LEU A 1 116 ? -30.724 0.920 44.516 1.00 92.06 116 LEU A N 1
ATOM 923 C CA . LEU A 1 116 ? -29.560 1.714 44.116 1.00 92.06 116 LEU A CA 1
ATOM 924 C C . LEU A 1 116 ? -29.943 3.071 43.493 1.00 92.06 116 LEU A C 1
ATOM 926 O O . LEU A 1 116 ? -29.249 4.062 43.719 1.00 92.06 116 LEU A O 1
ATOM 930 N N . LEU A 1 117 ? -31.028 3.115 42.710 1.00 94.00 117 LEU A N 1
ATOM 931 C CA . LEU A 1 117 ? -31.478 4.303 41.974 1.00 94.00 117 LEU A CA 1
ATOM 932 C C . LEU A 1 117 ? -32.586 5.094 42.693 1.00 94.00 117 LEU A C 1
ATOM 934 O O . LEU A 1 117 ? -33.238 5.933 42.073 1.00 94.00 117 LEU A O 1
ATOM 938 N N . ASN A 1 118 ? -32.800 4.853 43.989 1.00 93.62 118 ASN A N 1
ATOM 939 C CA . ASN A 1 118 ? -33.799 5.559 44.798 1.00 93.62 118 ASN A CA 1
ATOM 940 C C . ASN A 1 118 ? -33.218 6.766 45.565 1.00 93.62 118 ASN A C 1
ATOM 942 O O . ASN A 1 118 ? -33.706 7.126 46.637 1.00 93.62 118 ASN A O 1
ATOM 946 N N . GLN A 1 119 ? -32.136 7.376 45.069 1.00 93.25 119 GLN A N 1
ATOM 947 C CA . GLN A 1 119 ? -31.554 8.557 45.710 1.00 93.25 119 GLN A CA 1
ATOM 948 C C . GLN A 1 119 ? -32.330 9.834 45.338 1.00 93.25 119 GLN A C 1
ATOM 950 O O . GLN A 1 119 ? -32.886 9.911 44.239 1.00 93.25 119 GLN A O 1
ATOM 955 N N . PRO A 1 120 ? -32.332 10.871 46.200 1.00 91.19 120 PRO A N 1
ATOM 956 C CA . PRO A 1 120 ? -33.096 12.103 45.968 1.00 91.19 120 PRO A CA 1
ATOM 957 C C . PRO A 1 120 ? -32.634 12.920 44.754 1.00 91.19 120 PRO A C 1
ATOM 959 O O . PRO A 1 120 ? -33.396 13.722 44.220 1.00 91.19 120 PRO A O 1
ATOM 962 N N . SER A 1 121 ? -31.377 12.751 44.336 1.00 95.94 121 SER A N 1
ATOM 963 C CA . SER A 1 121 ? -30.783 13.487 43.222 1.00 95.94 121 SER A CA 1
ATOM 964 C C . SER A 1 121 ? -30.585 12.585 42.009 1.00 95.94 121 SER A C 1
ATOM 966 O O . SER A 1 121 ? -30.007 11.499 42.102 1.00 95.94 121 SER A O 1
ATOM 968 N N . VAL A 1 122 ? -31.008 13.087 40.846 1.00 94.50 122 VAL A N 1
ATOM 969 C CA . VAL A 1 122 ? -30.768 12.455 39.542 1.00 94.50 122 VAL A CA 1
ATOM 970 C C . VAL A 1 122 ? -29.272 12.286 39.290 1.00 94.50 122 VAL A C 1
ATOM 972 O O . VAL A 1 122 ? -28.857 11.234 38.806 1.00 94.50 122 VAL A O 1
ATOM 975 N N . ASP A 1 123 ? -28.457 13.271 39.671 1.00 96.06 123 ASP A N 1
ATOM 976 C CA . ASP A 1 123 ? -27.003 13.204 39.513 1.00 96.06 123 ASP A CA 1
ATOM 977 C C . ASP A 1 123 ? -26.408 12.072 40.355 1.00 96.06 123 ASP A C 1
ATOM 979 O O . ASP A 1 123 ? -25.597 11.288 39.863 1.00 96.06 123 ASP A O 1
ATOM 983 N N . THR A 1 124 ? -26.865 11.915 41.600 1.00 94.00 124 THR A N 1
ATOM 984 C CA . THR A 1 124 ? -26.412 10.825 42.476 1.00 94.00 124 THR A CA 1
ATOM 985 C C . THR A 1 124 ? -26.810 9.459 41.918 1.00 94.00 124 THR A C 1
ATOM 987 O O . THR A 1 124 ? -25.982 8.551 41.878 1.00 94.00 124 THR A O 1
ATOM 990 N N . ASN A 1 125 ? -28.040 9.316 41.416 1.00 94.31 125 ASN A N 1
ATOM 991 C CA . ASN A 1 125 ? -28.483 8.084 40.757 1.00 94.31 125 ASN A CA 1
ATOM 992 C C . ASN A 1 125 ? -27.663 7.782 39.493 1.00 94.31 125 ASN A C 1
ATOM 994 O O . ASN A 1 125 ? -27.285 6.633 39.256 1.00 94.31 125 ASN A O 1
ATOM 998 N N . TRP A 1 126 ? -27.339 8.803 38.696 1.00 95.56 126 TRP A N 1
ATOM 999 C CA . TRP A 1 126 ? -26.513 8.654 37.500 1.00 95.56 126 TRP A CA 1
ATOM 1000 C C . TRP A 1 126 ? -25.079 8.219 37.825 1.00 95.56 126 TRP A C 1
ATOM 1002 O O . TRP A 1 126 ? -24.529 7.342 37.150 1.00 95.56 126 TRP A O 1
ATOM 1012 N N . GLU A 1 127 ? -24.470 8.779 38.871 1.00 94.75 127 GLU A N 1
ATOM 1013 C CA . GLU A 1 127 ? -23.154 8.334 39.339 1.00 94.75 127 GLU A CA 1
ATOM 1014 C C . GLU A 1 127 ? -23.191 6.889 39.847 1.00 94.75 127 GLU A C 1
ATOM 1016 O O . GLU A 1 127 ? -22.361 6.076 39.427 1.00 94.75 127 GLU A O 1
ATOM 1021 N N . SER A 1 128 ? -24.183 6.518 40.662 1.00 92.81 128 SER A N 1
ATOM 1022 C CA . SER A 1 128 ? -24.371 5.135 41.127 1.00 92.81 128 SER A CA 1
ATOM 1023 C C . SER A 1 128 ? -24.512 4.154 39.961 1.00 92.81 128 SER A C 1
ATOM 1025 O O . SER A 1 128 ? -23.850 3.108 39.940 1.00 92.81 128 SER A O 1
ATOM 1027 N N . PHE A 1 129 ? -25.291 4.527 38.940 1.00 94.88 129 PHE A N 1
ATOM 1028 C CA . PHE A 1 129 ? -25.456 3.746 37.718 1.00 94.88 129 PHE A CA 1
ATOM 1029 C C . PHE A 1 129 ? -24.131 3.540 36.978 1.00 94.88 129 PHE A C 1
ATOM 1031 O O . PHE A 1 129 ? -23.733 2.403 36.704 1.00 94.88 129 PHE A O 1
ATOM 1038 N N . LYS A 1 130 ? -23.395 4.624 36.698 1.00 95.19 130 LYS A N 1
ATOM 1039 C CA . LYS A 1 130 ? -22.083 4.549 36.033 1.00 95.19 130 LYS A CA 1
ATOM 1040 C C . LYS A 1 130 ? -21.087 3.697 36.817 1.00 95.19 130 LYS A C 1
ATOM 1042 O O . LYS A 1 130 ? -20.308 2.964 36.205 1.00 95.19 130 LYS A O 1
ATOM 1047 N N . THR A 1 131 ? -21.133 3.770 38.146 1.00 94.00 131 THR A N 1
ATOM 1048 C CA . THR A 1 131 ? -20.251 3.018 39.052 1.00 94.00 131 THR A CA 1
ATOM 1049 C C . THR A 1 131 ? -20.458 1.507 38.945 1.00 94.00 131 THR A C 1
ATOM 1051 O O . THR A 1 131 ? -19.521 0.759 39.189 1.00 94.00 131 THR A O 1
ATOM 1054 N N . HIS A 1 132 ? -21.630 1.042 38.503 1.00 92.00 132 HIS A N 1
ATOM 1055 C CA . HIS A 1 132 ? -21.895 -0.384 38.276 1.00 92.00 132 HIS A CA 1
ATOM 1056 C C . HIS A 1 132 ? -21.734 -0.768 36.799 1.00 92.00 132 HIS A C 1
ATOM 1058 O O . HIS A 1 132 ? -21.138 -1.802 36.484 1.00 92.00 132 HIS A O 1
ATOM 1064 N N . LEU A 1 133 ? -22.175 0.097 35.879 1.00 94.12 133 LEU A N 1
ATOM 1065 C CA . LEU A 1 133 ? -22.083 -0.135 34.436 1.00 94.12 133 LEU A CA 1
ATOM 1066 C C . LEU A 1 133 ? -20.634 -0.186 33.933 1.00 94.12 133 LEU A C 1
ATOM 1068 O O . LEU A 1 133 ? -20.286 -1.051 33.123 1.00 94.12 133 LEU A O 1
ATOM 1072 N N . LYS A 1 134 ? -19.782 0.746 34.376 1.00 93.44 134 LYS A N 1
ATOM 1073 C CA . LYS A 1 134 ? -18.406 0.854 33.876 1.00 93.44 134 LYS A CA 1
ATOM 1074 C C . LYS A 1 134 ? -17.555 -0.357 34.279 1.00 93.44 134 LYS A C 1
ATOM 1076 O O . LYS A 1 134 ? -16.979 -0.954 33.371 1.00 93.44 134 LYS A O 1
ATOM 1081 N N . PRO A 1 135 ? -17.530 -0.808 35.551 1.00 92.75 135 PRO A N 1
ATOM 1082 C CA . PRO A 1 135 ? -16.807 -2.022 35.922 1.00 92.75 135 PRO A CA 1
ATOM 1083 C C . PRO A 1 135 ? -17.354 -3.275 35.247 1.00 92.75 135 PRO A C 1
ATOM 1085 O O . PRO A 1 135 ? -16.560 -4.108 34.825 1.00 92.75 135 PRO A O 1
ATOM 1088 N N . ALA A 1 136 ? -18.677 -3.397 35.084 1.00 93.31 136 ALA A N 1
ATOM 1089 C CA . ALA A 1 136 ? -19.269 -4.510 34.342 1.00 93.31 136 ALA A CA 1
ATOM 1090 C C . ALA A 1 136 ? -18.745 -4.544 32.902 1.00 93.31 136 ALA A C 1
ATOM 1092 O O . ALA A 1 136 ? -18.217 -5.552 32.434 1.00 93.31 136 ALA A O 1
ATOM 1093 N N . THR A 1 137 ? -18.815 -3.401 32.219 1.00 93.56 137 THR A N 1
ATOM 1094 C CA . THR A 1 137 ? -18.343 -3.269 30.841 1.00 93.56 137 THR A CA 1
ATOM 1095 C C . THR A 1 137 ? -16.849 -3.558 30.752 1.00 93.56 137 THR A C 1
ATOM 1097 O O . THR A 1 137 ? -16.438 -4.337 29.900 1.00 93.56 137 THR A O 1
ATOM 1100 N N . ASP A 1 138 ? -16.026 -2.971 31.621 1.00 93.94 138 ASP A N 1
ATOM 1101 C CA . ASP A 1 138 ? -14.568 -3.125 31.605 1.00 93.94 138 ASP A CA 1
ATOM 1102 C C . ASP A 1 138 ? -14.132 -4.560 31.930 1.00 93.94 138 ASP A C 1
ATOM 1104 O O . ASP A 1 138 ? -13.276 -5.100 31.229 1.00 93.94 138 ASP A O 1
ATOM 1108 N N . LYS A 1 139 ? -14.764 -5.207 32.918 1.00 94.38 139 LYS A N 1
ATOM 1109 C CA . LYS A 1 139 ? -14.475 -6.588 33.335 1.00 94.38 139 LYS A CA 1
ATOM 1110 C C . LYS A 1 139 ? -14.742 -7.603 32.229 1.00 94.38 139 LYS A C 1
ATOM 1112 O O . LYS A 1 139 ? -13.969 -8.543 32.062 1.00 94.38 139 LYS A O 1
ATOM 1117 N N . TYR A 1 140 ? -15.824 -7.418 31.478 1.00 95.75 140 TYR A N 1
ATOM 1118 C CA . TYR A 1 140 ? -16.197 -8.305 30.372 1.00 95.75 140 TYR A CA 1
ATOM 1119 C C . TYR A 1 140 ? -15.781 -7.753 29.009 1.00 95.75 140 TYR A C 1
ATOM 1121 O O . TYR A 1 140 ? -16.299 -8.167 27.970 1.00 95.75 140 TYR A O 1
ATOM 1129 N N . SER A 1 141 ? -14.824 -6.827 29.001 1.00 94.94 141 SER A N 1
ATOM 1130 C CA . SER A 1 141 ? -14.185 -6.354 27.786 1.00 94.94 141 SER A CA 1
ATOM 1131 C C . SER A 1 141 ? -12.800 -6.941 27.615 1.00 94.94 141 SER A C 1
ATOM 1133 O O . SER A 1 141 ? -12.058 -7.153 28.567 1.00 94.94 141 SER A O 1
ATOM 1135 N N . TYR A 1 142 ? -12.404 -7.091 26.361 1.00 93.81 142 TYR A N 1
ATOM 1136 C CA . TYR A 1 142 ? -11.017 -7.317 25.996 1.00 93.81 142 TYR A CA 1
ATOM 1137 C C . TYR A 1 142 ? -10.636 -6.416 24.826 1.00 93.81 142 TYR A C 1
ATOM 1139 O O . TYR A 1 142 ? -11.458 -6.061 23.974 1.00 93.81 142 TYR A O 1
ATOM 1147 N N . THR A 1 143 ? -9.369 -6.020 24.788 1.00 94.25 143 THR A N 1
ATOM 1148 C CA . THR A 1 143 ? -8.828 -5.213 23.696 1.00 94.25 143 THR A CA 1
ATOM 1149 C C . THR A 1 143 ? -8.139 -6.129 22.708 1.00 94.25 143 THR A C 1
ATOM 1151 O O . THR A 1 143 ? -7.199 -6.839 23.058 1.00 94.25 143 THR A O 1
ATOM 1154 N N . ILE A 1 144 ? -8.579 -6.082 21.454 1.00 92.12 144 ILE A N 1
ATOM 1155 C CA . ILE A 1 144 ? -7.833 -6.685 20.356 1.00 92.12 144 ILE A CA 1
ATOM 1156 C C . ILE A 1 144 ? -6.953 -5.636 19.695 1.00 92.12 144 ILE A C 1
ATOM 1158 O O . ILE A 1 144 ? -7.375 -4.506 19.429 1.00 92.12 144 ILE A O 1
ATOM 1162 N N . THR A 1 145 ? -5.731 -6.049 19.393 1.00 89.00 145 THR A N 1
ATOM 1163 C CA . THR A 1 145 ? -4.748 -5.242 18.682 1.00 89.00 145 THR A CA 1
ATOM 1164 C C . THR A 1 145 ? -4.540 -5.855 17.309 1.00 89.00 145 THR A C 1
ATOM 1166 O O . THR A 1 145 ? -4.236 -7.042 17.196 1.00 89.00 145 THR A O 1
ATOM 1169 N N . TYR A 1 146 ? -4.710 -5.065 16.253 1.00 82.81 146 TYR A N 1
ATOM 1170 C CA . TYR A 1 146 ? -4.527 -5.539 14.886 1.00 82.81 146 TYR A CA 1
ATOM 1171 C C . TYR A 1 146 ? -3.823 -4.493 14.027 1.00 82.81 146 TYR A C 1
ATOM 1173 O O . TYR A 1 146 ? -3.885 -3.287 14.271 1.00 82.81 146 TYR A O 1
ATOM 1181 N N . LYS A 1 147 ? -3.121 -4.972 13.001 1.00 81.12 147 LYS A N 1
ATOM 1182 C CA . LYS A 1 147 ? -2.443 -4.105 12.037 1.00 81.12 147 LYS A CA 1
ATOM 1183 C C . LYS A 1 147 ? -3.474 -3.567 11.051 1.00 81.12 147 LYS A C 1
ATOM 1185 O O . LYS A 1 147 ? -4.217 -4.352 10.458 1.00 81.12 147 LYS A O 1
ATOM 1190 N N . ALA A 1 148 ? -3.508 -2.251 10.852 1.00 74.31 148 ALA A N 1
ATOM 1191 C CA . ALA A 1 148 ? -4.298 -1.671 9.777 1.00 74.31 148 ALA A CA 1
ATOM 1192 C C . ALA A 1 148 ? -3.792 -2.223 8.439 1.00 74.31 148 ALA A C 1
ATOM 1194 O O . ALA A 1 148 ? -2.616 -2.077 8.098 1.00 74.31 148 ALA A O 1
ATOM 1195 N N . SER A 1 149 ? -4.673 -2.878 7.682 1.00 70.62 149 SER A N 1
ATOM 1196 C CA . SER A 1 149 ? -4.306 -3.342 6.351 1.00 70.62 149 SER A CA 1
ATOM 1197 C C . SER A 1 149 ? -4.416 -2.197 5.353 1.00 70.62 149 SER A C 1
ATOM 1199 O O . SER A 1 149 ? -5.478 -1.599 5.191 1.00 70.62 149 SER A O 1
ATOM 1201 N N . SER A 1 150 ? -3.330 -1.933 4.628 1.00 66.69 150 SER A N 1
ATOM 1202 C CA . SER A 1 150 ? -3.343 -1.072 3.442 1.00 66.69 150 SER A CA 1
ATOM 1203 C C . SER A 1 150 ? -3.869 -1.799 2.198 1.00 66.69 150 SER A C 1
ATOM 1205 O O . SER A 1 150 ? -4.016 -1.193 1.131 1.00 66.69 150 SER A O 1
ATOM 1207 N N . SER A 1 151 ? -4.148 -3.106 2.300 1.00 71.38 151 SER A N 1
ATOM 1208 C CA . SER A 1 151 ? -4.652 -3.888 1.179 1.00 71.38 151 SER A CA 1
ATOM 1209 C C . SER A 1 151 ? -6.068 -3.453 0.831 1.00 71.38 151 SER A C 1
ATOM 1211 O O . SER A 1 151 ? -6.975 -3.487 1.664 1.00 71.38 151 SER A O 1
ATOM 1213 N N . LYS A 1 152 ? -6.279 -3.119 -0.438 1.00 82.25 152 LYS A N 1
ATOM 1214 C CA . LYS A 1 152 ? -7.616 -2.866 -0.973 1.00 82.25 152 LYS A CA 1
ATOM 1215 C C . LYS A 1 152 ? -8.470 -4.134 -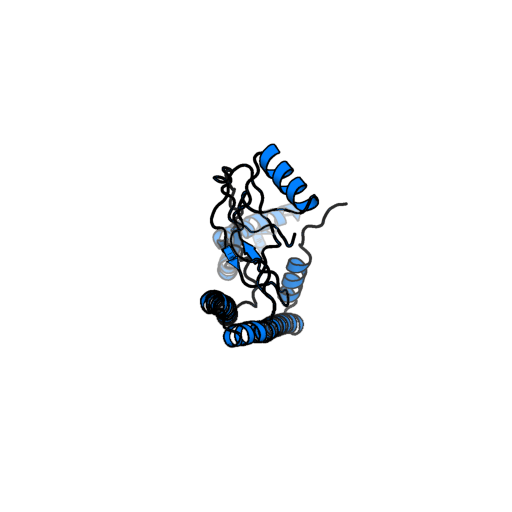0.798 1.00 82.25 152 LYS A C 1
ATOM 1217 O O . LYS A 1 152 ? -8.044 -5.178 -1.290 1.00 82.25 152 LYS A O 1
ATOM 1222 N N . PRO A 1 153 ? -9.663 -4.062 -0.177 1.00 83.75 153 PRO A N 1
ATOM 1223 C CA . PRO A 1 153 ? -10.479 -5.246 0.123 1.00 83.75 153 PRO A CA 1
ATOM 1224 C C . PRO A 1 153 ? -10.878 -6.079 -1.102 1.00 83.75 153 PRO A C 1
ATOM 1226 O O . PRO A 1 153 ? -11.149 -7.267 -0.987 1.00 83.75 153 PRO A O 1
ATOM 1229 N N . TRP A 1 154 ? -10.902 -5.461 -2.284 1.00 86.94 154 TRP A N 1
ATOM 1230 C CA . TRP A 1 154 ? -11.238 -6.112 -3.550 1.00 86.94 154 TRP A CA 1
ATOM 1231 C C . TRP A 1 154 ? -10.026 -6.708 -4.287 1.00 86.94 154 TRP A C 1
ATOM 1233 O O . TRP A 1 154 ? -10.181 -7.189 -5.406 1.00 86.94 154 TRP A O 1
ATOM 1243 N N . ILE A 1 155 ? -8.813 -6.649 -3.719 1.00 87.12 155 ILE A N 1
ATOM 1244 C CA . ILE A 1 155 ? -7.626 -7.312 -4.279 1.00 87.12 155 ILE A CA 1
ATOM 1245 C C . ILE A 1 155 ? -7.438 -8.660 -3.591 1.00 87.12 155 ILE A C 1
ATOM 1247 O O . ILE A 1 155 ? -7.039 -8.724 -2.433 1.00 87.12 155 ILE A O 1
ATOM 1251 N N . ASP A 1 156 ? -7.671 -9.736 -4.337 1.00 87.19 156 ASP A N 1
ATOM 1252 C CA . ASP A 1 156 ? -7.498 -11.108 -3.874 1.00 87.19 156 ASP A CA 1
ATOM 1253 C C . ASP A 1 156 ? -6.218 -11.763 -4.437 1.00 87.19 156 ASP A C 1
ATOM 1255 O O . ASP A 1 156 ? -5.472 -11.200 -5.250 1.00 87.19 156 ASP A O 1
ATOM 1259 N N . ASN A 1 157 ? -5.973 -13.013 -4.035 1.00 87.25 157 ASN A N 1
ATOM 1260 C CA . ASN A 1 157 ? -4.840 -13.798 -4.528 1.00 87.25 157 ASN A CA 1
ATOM 1261 C C . ASN A 1 157 ? -4.879 -14.038 -6.048 1.00 87.25 157 ASN A C 1
ATOM 1263 O O . ASN A 1 157 ? -3.821 -14.203 -6.661 1.00 87.25 157 ASN A O 1
ATOM 1267 N N . LYS A 1 158 ? -6.060 -14.046 -6.682 1.00 89.31 158 LYS A N 1
ATOM 1268 C CA . LYS A 1 158 ? -6.184 -14.218 -8.138 1.00 89.31 158 LYS A CA 1
ATOM 1269 C C . LYS A 1 158 ? -5.658 -12.980 -8.865 1.00 89.31 158 LYS A C 1
ATOM 1271 O O . LYS A 1 158 ? -4.852 -13.116 -9.787 1.00 89.31 158 LYS A O 1
ATOM 1276 N N . ILE A 1 159 ? -6.014 -11.782 -8.403 1.00 89.00 159 ILE A N 1
ATOM 1277 C CA . ILE A 1 159 ? -5.484 -10.518 -8.932 1.00 89.00 159 ILE A CA 1
ATOM 1278 C C . ILE A 1 159 ? -3.969 -10.443 -8.728 1.00 89.00 159 ILE A C 1
ATOM 1280 O O . ILE A 1 159 ? -3.236 -10.086 -9.653 1.00 89.00 159 ILE A O 1
ATOM 1284 N N . LEU A 1 160 ? -3.468 -10.835 -7.554 1.00 88.44 160 LEU A N 1
ATOM 1285 C CA . LEU A 1 160 ? -2.026 -10.853 -7.295 1.00 88.44 160 LEU A CA 1
ATOM 1286 C C . LEU A 1 160 ? -1.279 -11.788 -8.258 1.00 88.44 160 LEU A C 1
ATOM 1288 O O . LEU A 1 160 ? -0.208 -11.424 -8.751 1.00 88.44 160 LEU A O 1
ATOM 1292 N N . LYS A 1 161 ? -1.847 -12.955 -8.593 1.00 91.31 161 LYS A N 1
ATOM 1293 C CA . LYS A 1 161 ? -1.294 -13.858 -9.619 1.00 91.31 161 LYS A CA 1
ATOM 1294 C C . LYS A 1 161 ? -1.260 -13.201 -11.004 1.00 91.31 161 LYS A C 1
ATOM 1296 O O . LYS A 1 161 ? -0.248 -13.320 -11.692 1.00 91.31 161 LYS A O 1
ATOM 1301 N N . LEU A 1 162 ? -2.299 -12.459 -11.395 1.00 90.38 162 LEU A N 1
ATOM 1302 C CA . LEU A 1 162 ? -2.316 -11.714 -12.664 1.00 90.38 162 LEU A CA 1
ATOM 1303 C C . LEU A 1 162 ? -1.237 -10.623 -12.708 1.00 90.38 162 LEU A C 1
ATOM 1305 O O . LEU A 1 162 ? -0.522 -10.504 -13.703 1.00 90.38 162 LEU A O 1
ATOM 1309 N N . ILE A 1 163 ? -1.061 -9.871 -11.619 1.00 87.31 163 ILE A N 1
ATOM 1310 C CA . ILE A 1 163 ? -0.005 -8.853 -11.505 1.00 87.31 163 ILE A CA 1
ATOM 1311 C C . ILE A 1 163 ? 1.384 -9.502 -11.608 1.00 87.31 163 ILE A C 1
ATOM 1313 O O . ILE A 1 163 ? 2.250 -8.998 -12.326 1.00 87.31 163 ILE A O 1
ATOM 1317 N N . LYS A 1 164 ? 1.598 -10.643 -10.940 1.00 89.81 164 LYS A N 1
ATOM 1318 C CA . LYS A 1 164 ? 2.847 -11.415 -11.043 1.00 89.81 164 LYS A CA 1
ATOM 1319 C C . LYS A 1 164 ? 3.088 -11.914 -12.472 1.00 89.81 164 LYS A C 1
ATOM 1321 O O . LYS A 1 164 ? 4.194 -11.750 -12.981 1.00 89.81 164 LYS A O 1
ATOM 1326 N N . LYS A 1 165 ? 2.058 -12.439 -13.147 1.00 90.88 165 LYS A N 1
ATOM 1327 C CA . LYS A 1 165 ? 2.151 -12.891 -14.545 1.00 90.88 165 LYS A CA 1
ATOM 1328 C C . LYS A 1 165 ? 2.517 -11.745 -15.489 1.00 90.88 165 LYS A C 1
ATOM 1330 O O . LYS A 1 165 ? 3.418 -11.919 -16.301 1.00 90.88 165 LYS A O 1
ATOM 1335 N N . LYS A 1 166 ? 1.919 -10.557 -15.325 1.00 88.50 166 LYS A N 1
ATOM 1336 C CA . 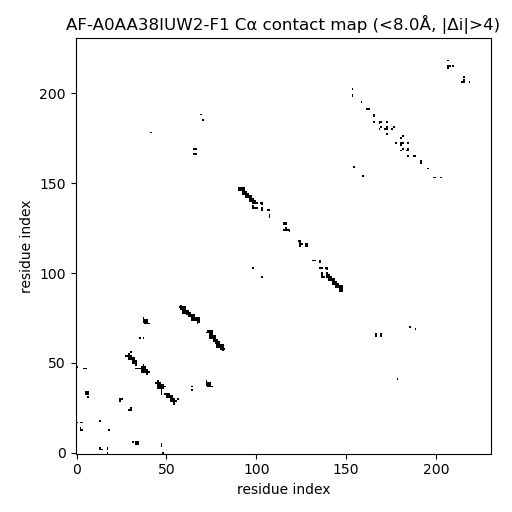LYS A 1 166 ? 2.289 -9.355 -16.099 1.00 88.50 166 LYS A CA 1
ATOM 1337 C C . LYS A 1 166 ? 3.791 -9.062 -15.989 1.00 88.50 166 LYS A C 1
ATOM 1339 O O . LYS A 1 166 ? 4.455 -8.872 -17.003 1.00 88.50 166 LYS A O 1
ATOM 1344 N N . ARG A 1 167 ? 4.331 -9.069 -14.765 1.00 88.81 167 ARG A N 1
ATOM 1345 C CA . ARG A 1 167 ? 5.769 -8.858 -14.514 1.00 88.81 167 ARG A CA 1
ATOM 1346 C C . ARG A 1 167 ? 6.633 -9.953 -15.147 1.00 88.81 167 ARG A C 1
ATOM 1348 O O . ARG A 1 167 ? 7.700 -9.654 -15.666 1.00 88.81 167 ARG A O 1
ATOM 1355 N N . SER A 1 168 ? 6.177 -11.205 -15.120 1.00 91.94 168 SER A N 1
ATOM 1356 C CA . SER A 1 168 ? 6.886 -12.337 -15.731 1.00 91.94 168 SER A CA 1
ATOM 1357 C C . SER A 1 168 ? 6.968 -12.236 -17.256 1.00 91.94 168 SER A C 1
ATOM 1359 O O . SER A 1 168 ? 8.027 -12.492 -17.821 1.00 91.94 168 SER A O 1
ATOM 1361 N N . LEU A 1 169 ? 5.877 -11.839 -17.920 1.00 90.94 169 LEU A N 1
ATOM 1362 C CA . LEU A 1 169 ? 5.853 -11.643 -19.376 1.00 90.94 169 LEU A CA 1
ATOM 1363 C C . LEU A 1 169 ? 6.831 -10.546 -19.801 1.00 90.94 169 LEU A C 1
ATOM 1365 O O . LEU A 1 169 ? 7.596 -10.736 -20.737 1.00 90.94 169 LEU A O 1
ATOM 1369 N N . TRP A 1 170 ? 6.877 -9.442 -19.049 1.00 89.00 170 TRP A N 1
ATOM 1370 C CA . TRP A 1 170 ? 7.858 -8.382 -19.280 1.00 89.00 170 TRP A CA 1
ATOM 1371 C C . TRP A 1 170 ? 9.304 -8.878 -19.162 1.00 89.00 170 TRP A C 1
ATOM 1373 O O . TRP A 1 170 ? 10.117 -8.621 -20.043 1.00 89.00 170 TRP A O 1
ATOM 1383 N N . ARG A 1 171 ? 9.621 -9.635 -18.102 1.00 89.12 171 ARG A N 1
ATOM 1384 C CA . ARG A 1 171 ? 10.957 -10.234 -17.932 1.00 89.12 171 ARG A CA 1
ATOM 1385 C C . ARG A 1 171 ? 11.314 -11.203 -19.057 1.00 89.12 171 ARG A C 1
ATOM 1387 O O . ARG A 1 171 ? 12.480 -11.306 -19.406 1.00 89.12 171 ARG A O 1
ATOM 1394 N N . THR A 1 172 ? 10.323 -11.911 -19.597 1.00 90.44 172 THR A N 1
ATOM 1395 C CA . THR A 1 172 ? 10.524 -12.831 -20.723 1.00 90.44 172 THR A CA 1
ATOM 1396 C C . THR A 1 172 ? 10.900 -12.051 -21.973 1.00 90.44 172 THR A C 1
ATOM 1398 O O . THR A 1 172 ? 11.971 -12.303 -22.505 1.00 90.44 172 THR A O 1
ATOM 1401 N N . PHE A 1 173 ? 10.101 -11.047 -22.350 1.00 88.81 173 PHE A N 1
ATOM 1402 C CA . PHE A 1 173 ? 10.404 -10.166 -23.480 1.00 88.81 173 PHE A CA 1
ATOM 1403 C C . PHE A 1 173 ? 11.784 -9.510 -23.348 1.00 88.81 173 PHE A C 1
ATOM 1405 O O . PHE A 1 173 ? 12.588 -9.606 -24.264 1.00 88.81 173 PHE A O 1
ATOM 1412 N N . LYS A 1 174 ? 12.111 -8.932 -22.184 1.00 84.31 174 LYS A N 1
ATOM 1413 C CA . LYS A 1 174 ? 13.436 -8.333 -21.941 1.00 84.31 174 LYS A CA 1
ATOM 1414 C C . LYS A 1 174 ? 14.604 -9.303 -22.150 1.00 84.31 174 LYS A C 1
ATOM 1416 O O . LYS A 1 174 ? 15.707 -8.858 -22.428 1.00 84.31 174 LYS A O 1
ATOM 1421 N N . ARG A 1 175 ? 14.388 -10.607 -21.952 1.00 86.44 175 ARG A N 1
ATOM 1422 C CA . ARG A 1 175 ? 15.419 -11.638 -22.118 1.00 86.44 175 ARG A CA 1
ATOM 1423 C C . ARG A 1 175 ? 15.510 -12.140 -23.558 1.00 86.44 175 ARG A C 1
ATOM 1425 O O . ARG A 1 175 ? 16.588 -12.527 -23.985 1.00 86.44 175 ARG A O 1
ATOM 1432 N N . THR A 1 176 ? 14.384 -12.238 -24.259 1.00 87.69 176 THR A N 1
ATOM 1433 C CA . THR A 1 176 ? 14.315 -12.857 -25.590 1.00 87.69 176 THR A CA 1
ATOM 1434 C C . THR A 1 176 ? 14.420 -11.851 -26.726 1.00 87.69 176 THR A C 1
ATOM 1436 O O . THR A 1 176 ? 14.801 -12.252 -27.820 1.00 87.69 176 THR A O 1
ATOM 1439 N N . ASP A 1 177 ? 14.042 -10.594 -26.478 1.00 82.19 177 ASP A N 1
ATOM 1440 C CA . ASP A 1 177 ? 13.908 -9.511 -27.462 1.00 82.19 177 ASP A CA 1
ATOM 1441 C C . ASP A 1 177 ? 13.048 -9.890 -28.685 1.00 82.19 177 ASP A C 1
ATOM 1443 O O . ASP A 1 177 ? 13.198 -9.368 -29.786 1.00 82.19 177 ASP A O 1
ATOM 1447 N N . LYS A 1 178 ? 12.121 -10.843 -28.507 1.00 88.00 178 LYS A N 1
ATOM 1448 C CA . LYS A 1 178 ? 11.246 -11.323 -29.581 1.00 88.00 178 LYS A CA 1
ATOM 1449 C C . LYS A 1 178 ? 9.979 -10.486 -29.682 1.00 88.00 178 LYS A C 1
ATOM 1451 O O . LYS A 1 178 ? 9.276 -10.261 -28.695 1.00 88.00 178 LYS A O 1
ATOM 1456 N N . GLU A 1 179 ? 9.625 -10.149 -30.915 1.00 87.19 179 GLU A N 1
ATOM 1457 C CA . GLU A 1 179 ? 8.397 -9.433 -31.264 1.00 87.19 179 GLU A CA 1
ATOM 1458 C C . GLU A 1 179 ? 7.131 -10.139 -30.741 1.00 87.19 179 GLU A C 1
ATOM 1460 O O . GLU A 1 179 ? 6.222 -9.503 -30.206 1.00 87.19 179 GLU A O 1
ATOM 1465 N N . ASP A 1 180 ? 7.081 -11.470 -30.811 1.00 89.50 180 ASP A N 1
ATOM 1466 C CA . ASP A 1 180 ? 5.930 -12.233 -30.317 1.00 89.50 180 ASP A CA 1
ATOM 1467 C C . ASP A 1 180 ? 5.785 -12.149 -28.790 1.00 89.50 180 ASP A C 1
ATOM 1469 O O . ASP A 1 180 ? 4.676 -11.964 -28.280 1.00 89.50 180 ASP A O 1
ATOM 1473 N N . ASP A 1 181 ? 6.896 -12.176 -28.049 1.00 87.06 181 ASP A N 1
ATOM 1474 C CA . ASP A 1 181 ? 6.888 -11.992 -26.594 1.00 87.06 181 ASP A CA 1
ATOM 1475 C C . ASP A 1 181 ? 6.450 -10.566 -26.218 1.00 87.06 181 ASP A C 1
ATOM 1477 O O . ASP A 1 181 ? 5.711 -10.373 -25.241 1.00 87.06 181 ASP A O 1
ATOM 1481 N N . TYR A 1 182 ? 6.828 -9.563 -27.024 1.00 84.50 182 TYR A N 1
ATOM 1482 C CA . TYR A 1 182 ? 6.351 -8.188 -26.864 1.00 84.50 182 TYR A CA 1
ATOM 1483 C C . TYR A 1 182 ? 4.842 -8.079 -27.083 1.00 84.50 182 TYR A C 1
ATOM 1485 O O . TYR A 1 182 ? 4.145 -7.479 -26.257 1.00 84.50 182 TYR A O 1
ATOM 1493 N N . LYS A 1 183 ? 4.309 -8.686 -28.152 1.00 86.38 183 LYS A N 1
ATOM 1494 C CA . LYS A 1 183 ? 2.865 -8.714 -28.441 1.00 86.38 183 LYS A CA 1
ATOM 1495 C C . LYS A 1 183 ? 2.084 -9.367 -27.304 1.00 86.38 183 LYS A C 1
ATOM 1497 O O . LYS A 1 183 ? 1.093 -8.796 -26.837 1.00 86.38 183 LYS A O 1
ATOM 1502 N N . VAL A 1 184 ? 2.559 -10.507 -26.791 1.00 86.44 184 VAL A N 1
ATOM 1503 C CA . VAL A 1 184 ? 1.956 -11.192 -25.635 1.00 86.44 184 VAL A CA 1
ATOM 1504 C C . VAL A 1 184 ? 1.982 -10.292 -24.398 1.00 86.44 184 VAL A C 1
ATOM 1506 O O . VAL A 1 184 ? 0.955 -10.126 -23.726 1.00 86.44 184 VAL A O 1
ATOM 1509 N N . HIS A 1 185 ? 3.120 -9.652 -24.107 1.00 83.81 185 HIS A N 1
ATOM 1510 C CA . HIS A 1 185 ? 3.217 -8.690 -23.012 1.00 83.81 185 HIS A CA 1
ATOM 1511 C C . HIS A 1 185 ? 2.302 -7.475 -23.214 1.00 83.81 185 HIS A C 1
ATOM 1513 O O . HIS A 1 185 ? 1.728 -7.018 -22.237 1.00 83.81 185 HIS A O 1
ATOM 1519 N N . ARG A 1 186 ? 2.128 -6.938 -24.426 1.00 81.62 186 ARG A N 1
ATOM 1520 C CA . ARG A 1 186 ? 1.280 -5.758 -24.691 1.00 81.62 186 ARG A CA 1
ATOM 1521 C C . ARG A 1 186 ? -0.212 -6.058 -24.631 1.00 81.62 186 ARG A C 1
ATOM 1523 O O . ARG A 1 186 ? -0.977 -5.210 -24.171 1.00 81.62 186 ARG A O 1
ATOM 1530 N N . ALA A 1 187 ? -0.632 -7.246 -25.054 1.00 81.44 187 ALA A N 1
ATOM 1531 C CA . ALA A 1 187 ? -2.035 -7.653 -25.015 1.00 81.44 187 ALA A CA 1
ATOM 1532 C C . ALA A 1 187 ? -2.524 -7.928 -23.579 1.00 81.44 187 ALA A C 1
ATOM 1534 O O . ALA A 1 187 ? -3.670 -7.636 -23.226 1.00 81.44 187 ALA A O 1
ATOM 1535 N N . PHE A 1 188 ? -1.647 -8.450 -22.717 1.00 82.06 188 PHE A N 1
ATOM 1536 C CA . PHE A 1 188 ? -2.003 -8.896 -21.368 1.00 82.06 188 PHE A CA 1
ATOM 1537 C C . PHE A 1 188 ? -2.476 -7.776 -20.395 1.00 82.06 188 PHE A C 1
ATOM 1539 O O . PHE A 1 188 ? -3.469 -7.985 -19.690 1.00 82.06 188 PHE A O 1
ATOM 1546 N N . PRO A 1 189 ? -1.856 -6.576 -20.336 1.00 73.12 189 PRO A N 1
ATOM 1547 C CA . PRO A 1 189 ? -2.237 -5.475 -19.456 1.00 73.12 189 PRO A CA 1
ATOM 1548 C C . PRO A 1 189 ? -3.670 -4.995 -19.644 1.00 73.12 189 PRO A C 1
ATOM 1550 O O . PRO A 1 189 ? -4.315 -4.697 -18.645 1.00 73.12 189 PRO A O 1
ATOM 1553 N N . ASN A 1 190 ? -4.185 -4.957 -20.877 1.00 71.44 190 ASN A N 1
ATOM 1554 C CA . ASN A 1 190 ? -5.551 -4.494 -21.140 1.00 71.44 190 ASN A CA 1
ATOM 1555 C C . ASN A 1 190 ? -6.573 -5.375 -20.412 1.00 71.44 190 ASN A C 1
ATOM 1557 O O . ASN A 1 190 ? -7.445 -4.871 -19.702 1.00 71.44 190 ASN A O 1
ATOM 1561 N N . ARG A 1 191 ? -6.392 -6.699 -20.500 1.00 78.69 191 ARG A N 1
ATOM 1562 C CA . ARG A 1 191 ? -7.236 -7.676 -19.806 1.00 78.69 191 ARG A CA 1
ATOM 1563 C C . ARG A 1 191 ? -7.137 -7.532 -18.290 1.00 78.69 191 ARG A C 1
ATOM 1565 O O . ARG A 1 191 ? -8.158 -7.501 -17.612 1.00 78.69 191 ARG A O 1
ATOM 1572 N N . VAL A 1 192 ? -5.924 -7.411 -17.746 1.00 84.38 192 VAL A N 1
ATOM 1573 C CA . VAL A 1 192 ? -5.726 -7.264 -16.292 1.00 84.38 192 VAL A CA 1
ATOM 1574 C C . VAL A 1 192 ? -6.322 -5.956 -15.772 1.00 84.38 192 VAL A C 1
ATOM 1576 O O . VAL A 1 192 ? -6.972 -5.951 -14.729 1.00 84.38 192 VAL A O 1
ATOM 1579 N N . SER A 1 193 ? -6.137 -4.851 -16.493 1.00 83.38 193 SER A N 1
ATOM 1580 C CA . SER A 1 193 ? -6.712 -3.556 -16.135 1.00 83.38 193 SER A CA 1
ATOM 1581 C C . SER A 1 193 ? -8.239 -3.577 -16.156 1.00 83.38 193 SER A C 1
ATOM 1583 O O . SER A 1 193 ? -8.834 -3.012 -15.241 1.00 83.38 193 SER A O 1
ATOM 1585 N N . SER A 1 194 ? -8.864 -4.242 -17.135 1.00 87.12 194 SER A N 1
ATOM 1586 C CA . SER A 1 194 ? -10.321 -4.442 -17.150 1.00 87.12 194 SER A CA 1
ATOM 1587 C C . SER A 1 194 ? -10.774 -5.239 -15.931 1.00 87.12 194 SER A C 1
ATOM 1589 O O . SER A 1 194 ? -11.559 -4.736 -15.140 1.00 87.12 194 SER A O 1
ATOM 1591 N N . ILE A 1 195 ? -10.167 -6.406 -15.685 1.00 89.12 195 ILE A N 1
ATOM 1592 C CA . ILE A 1 195 ? -10.513 -7.274 -14.548 1.00 89.12 195 ILE A CA 1
ATOM 1593 C C . ILE A 1 195 ? -10.432 -6.518 -13.213 1.00 89.12 195 ILE A C 1
ATOM 1595 O O . ILE A 1 195 ? -11.319 -6.639 -12.372 1.00 89.12 195 ILE A O 1
ATOM 1599 N N . ILE A 1 196 ? -9.381 -5.718 -13.002 1.00 88.38 196 ILE A N 1
ATOM 1600 C CA . ILE A 1 196 ? -9.227 -4.934 -11.768 1.00 88.38 196 ILE A CA 1
ATOM 1601 C C . ILE A 1 196 ? -10.330 -3.873 -11.641 1.00 88.38 196 ILE A C 1
ATOM 1603 O O . ILE A 1 196 ? -10.826 -3.653 -10.533 1.00 88.38 196 ILE A O 1
ATOM 1607 N N . LYS A 1 197 ? -10.708 -3.211 -12.743 1.00 89.19 197 LYS A N 1
ATOM 1608 C CA . LYS A 1 197 ? -11.814 -2.243 -12.754 1.00 89.19 197 LYS A CA 1
ATOM 1609 C C . LYS A 1 197 ? -13.144 -2.927 -12.447 1.00 89.19 197 LYS A C 1
ATOM 1611 O O . LYS A 1 197 ? -13.857 -2.452 -11.570 1.00 89.19 197 LYS A O 1
ATOM 1616 N N . ASP A 1 198 ? -13.419 -4.058 -13.085 1.00 91.81 198 ASP A N 1
ATOM 1617 C CA . ASP A 1 198 ? -14.673 -4.800 -12.932 1.00 91.81 198 ASP A CA 1
ATOM 1618 C C . ASP A 1 198 ? -14.839 -5.327 -11.503 1.00 91.81 198 ASP A C 1
ATOM 1620 O O . ASP A 1 198 ? -15.898 -5.182 -10.895 1.00 91.81 198 ASP A O 1
ATOM 1624 N N . ILE A 1 199 ? -13.771 -5.872 -10.912 1.00 91.31 199 ILE A N 1
ATOM 1625 C CA . ILE A 1 199 ? -13.792 -6.356 -9.525 1.00 91.31 199 ILE A CA 1
ATOM 1626 C C . ILE A 1 199 ? -13.985 -5.199 -8.541 1.00 91.31 199 ILE A C 1
ATOM 1628 O O . ILE A 1 199 ? -14.773 -5.319 -7.600 1.00 91.31 199 ILE A O 1
ATOM 1632 N N . LYS A 1 200 ? -13.311 -4.063 -8.764 1.00 91.00 200 LYS A N 1
ATOM 1633 C CA . LYS A 1 200 ? -13.514 -2.862 -7.948 1.00 91.00 200 LYS A CA 1
ATOM 1634 C C . LYS A 1 200 ? -14.960 -2.375 -8.042 1.00 91.00 200 LYS A C 1
ATOM 1636 O O . LYS A 1 200 ? -15.572 -2.125 -7.010 1.00 91.00 200 LYS A O 1
ATOM 1641 N N . HIS A 1 201 ? -15.506 -2.295 -9.253 1.00 91.81 201 HIS A N 1
ATOM 1642 C CA . HIS A 1 201 ? -16.882 -1.873 -9.481 1.00 91.81 201 HIS A CA 1
ATOM 1643 C C . HIS A 1 201 ? -17.878 -2.826 -8.812 1.00 91.81 201 HIS A C 1
ATOM 1645 O O . HIS A 1 201 ? -18.775 -2.378 -8.108 1.00 91.81 201 HIS A O 1
ATOM 1651 N N . LYS A 1 202 ? -17.683 -4.144 -8.945 1.00 92.81 202 LYS A N 1
ATOM 1652 C CA . LYS A 1 202 ? -18.520 -5.154 -8.284 1.00 92.81 202 LYS A CA 1
ATOM 1653 C C . LYS A 1 202 ? -18.483 -5.027 -6.761 1.00 92.81 202 LYS A C 1
ATOM 1655 O O . LYS A 1 202 ? -19.516 -5.172 -6.116 1.00 92.81 202 LYS A O 1
ATOM 1660 N N . TYR A 1 203 ? -17.312 -4.754 -6.190 1.00 91.56 203 TYR A N 1
ATOM 1661 C CA . TYR A 1 203 ? -17.162 -4.502 -4.758 1.00 91.56 203 TYR A CA 1
ATOM 1662 C C . TYR A 1 203 ? -17.905 -3.232 -4.317 1.00 91.56 203 TYR A C 1
ATOM 1664 O O . TYR A 1 203 ? -18.655 -3.270 -3.346 1.00 91.56 203 TYR A O 1
ATOM 1672 N N . GLU A 1 204 ? -17.738 -2.127 -5.047 1.00 91.12 204 GLU A N 1
ATOM 1673 C CA . GLU A 1 204 ? -18.422 -0.854 -4.774 1.00 91.12 204 GLU A CA 1
ATOM 1674 C C . GLU A 1 204 ? -19.944 -0.998 -4.890 1.00 91.12 204 GLU A C 1
ATOM 1676 O O . GLU A 1 204 ? -20.670 -0.585 -3.988 1.00 91.12 204 GLU A O 1
ATOM 1681 N N . LYS A 1 205 ? -20.420 -1.668 -5.943 1.00 92.38 205 LYS A N 1
ATOM 1682 C CA . LYS A 1 205 ? -21.836 -1.979 -6.143 1.00 92.38 205 LYS A CA 1
ATOM 1683 C C . LYS A 1 205 ? -22.391 -2.840 -5.008 1.00 92.38 205 LYS A C 1
ATOM 1685 O O . LYS A 1 205 ? -23.437 -2.527 -4.466 1.00 92.38 205 LYS A O 1
ATOM 1690 N N . ASN A 1 206 ? -21.657 -3.865 -4.574 1.00 91.75 206 ASN A N 1
ATOM 1691 C CA . ASN A 1 206 ? -22.075 -4.699 -3.446 1.00 91.75 206 ASN A CA 1
ATOM 1692 C C . ASN A 1 206 ? -22.224 -3.895 -2.141 1.00 91.75 206 ASN A C 1
ATOM 1694 O O . ASN A 1 206 ? -23.125 -4.176 -1.361 1.00 91.75 206 ASN A O 1
ATOM 1698 N N . ILE A 1 207 ? -21.371 -2.893 -1.902 1.00 90.31 207 ILE A N 1
ATOM 1699 C CA . ILE A 1 207 ? -21.524 -1.992 -0.750 1.00 90.31 207 ILE A CA 1
ATOM 1700 C C . ILE A 1 207 ? -22.768 -1.115 -0.898 1.00 90.31 207 ILE A C 1
ATOM 1702 O O . ILE A 1 207 ? -23.480 -0.931 0.084 1.00 90.31 207 ILE A O 1
ATOM 1706 N N . ALA A 1 208 ? -23.017 -0.577 -2.094 1.00 88.69 208 ALA A N 1
ATOM 1707 C CA . ALA A 1 208 ? -24.169 0.282 -2.361 1.00 88.69 208 ALA A CA 1
ATOM 1708 C C . ALA A 1 208 ? -25.503 -0.477 -2.246 1.00 88.69 208 ALA A C 1
ATOM 1710 O O . A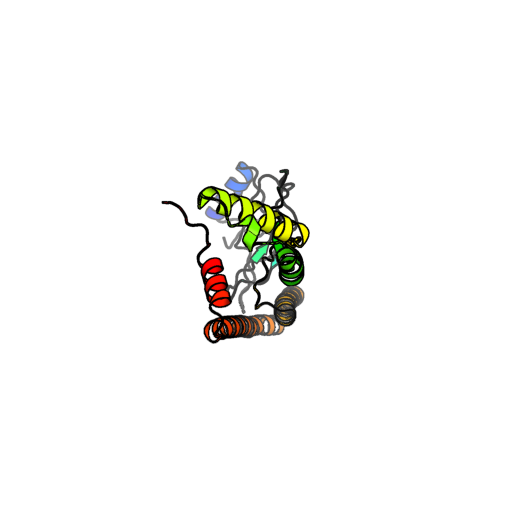LA A 1 208 ? -26.453 0.039 -1.669 1.00 88.69 208 ALA A O 1
ATOM 1711 N N . ASP A 1 209 ? -25.547 -1.719 -2.732 1.00 91.12 209 ASP A N 1
ATOM 1712 C CA . ASP A 1 209 ? -26.747 -2.562 -2.731 1.00 91.12 209 ASP A CA 1
ATOM 1713 C C . ASP A 1 209 ? -27.038 -3.179 -1.343 1.00 91.12 209 ASP A C 1
ATOM 1715 O O . ASP A 1 209 ? -28.116 -3.727 -1.098 1.00 91.12 209 ASP A O 1
ATOM 1719 N N . GLN A 1 210 ? -26.083 -3.131 -0.407 1.00 88.00 210 GLN A N 1
ATOM 1720 C CA . GLN A 1 210 ? -26.275 -3.661 0.942 1.00 88.00 210 GLN A CA 1
ATOM 1721 C C . GLN A 1 210 ? -27.172 -2.746 1.784 1.00 88.00 210 GLN A C 1
ATOM 1723 O O . GLN A 1 210 ? -26.853 -1.588 2.026 1.00 88.00 210 GLN A O 1
ATOM 1728 N N . LYS A 1 211 ? -28.210 -3.322 2.408 1.00 85.62 211 LYS A N 1
ATOM 1729 C CA . LYS A 1 211 ? -29.076 -2.634 3.391 1.00 85.62 211 LYS A CA 1
ATOM 1730 C C . LYS A 1 211 ? -28.363 -2.206 4.689 1.00 85.62 211 LYS A C 1
ATOM 1732 O O . LYS A 1 211 ? -29.008 -1.694 5.595 1.00 85.62 211 LYS A O 1
ATOM 1737 N N . ASN A 1 212 ? -27.057 -2.455 4.830 1.00 85.75 212 ASN A N 1
ATOM 1738 C CA . ASN A 1 212 ? -26.294 -2.111 6.029 1.00 85.75 212 ASN A CA 1
ATOM 1739 C C . ASN A 1 212 ? -25.606 -0.741 5.858 1.00 85.75 212 ASN A C 1
ATOM 1741 O O . ASN A 1 212 ? -24.514 -0.686 5.278 1.00 85.75 212 ASN A O 1
ATOM 1745 N N . PRO A 1 213 ? -26.159 0.346 6.432 1.00 86.25 213 PRO A N 1
ATOM 1746 C CA . PRO A 1 213 ? -25.608 1.689 6.261 1.00 86.25 213 PRO A CA 1
ATOM 1747 C C . PRO A 1 213 ? -24.186 1.818 6.823 1.00 86.25 213 PRO A C 1
ATOM 1749 O O . PRO A 1 213 ? -23.382 2.583 6.297 1.00 86.25 213 PRO A O 1
ATOM 1752 N N . LYS A 1 214 ? -23.813 1.031 7.846 1.00 86.06 214 LYS A N 1
ATOM 1753 C CA . LYS A 1 214 ? -22.486 1.126 8.480 1.00 86.06 214 LYS A CA 1
ATOM 1754 C C . LYS A 1 214 ? -21.355 0.818 7.501 1.00 86.06 214 LYS A C 1
ATOM 1756 O O . LYS A 1 214 ? -20.310 1.462 7.555 1.00 86.06 214 LYS A O 1
ATOM 1761 N N . LYS A 1 215 ? -21.546 -0.154 6.603 1.00 84.44 215 LYS A N 1
ATOM 1762 C CA . LYS A 1 215 ? -20.528 -0.519 5.602 1.00 84.44 215 LYS A CA 1
ATOM 1763 C C . LYS A 1 215 ? -20.387 0.552 4.525 1.00 84.44 215 LYS A C 1
ATOM 1765 O O . LYS A 1 215 ? -19.261 0.862 4.139 1.00 84.44 215 LYS A O 1
ATOM 1770 N N . PHE A 1 216 ? -21.500 1.150 4.106 1.00 87.69 216 PHE A N 1
ATOM 1771 C CA . PHE A 1 216 ? -21.502 2.285 3.189 1.00 87.69 216 PHE A CA 1
ATOM 1772 C C . PHE A 1 216 ? -20.769 3.492 3.788 1.00 87.69 216 PHE A C 1
ATOM 1774 O O . PHE A 1 216 ? -19.787 3.958 3.211 1.00 87.69 216 PHE A O 1
ATOM 1781 N N . TYR A 1 217 ? -21.158 3.938 4.986 1.00 86.44 217 TYR A N 1
ATOM 1782 C CA . TYR A 1 217 ? -20.500 5.068 5.647 1.00 86.44 217 TYR A CA 1
ATOM 1783 C C . TYR A 1 217 ? -19.025 4.787 5.936 1.00 86.44 217 TYR A C 1
ATOM 1785 O O . TYR A 1 217 ? -18.182 5.637 5.674 1.00 86.44 217 TYR A O 1
ATOM 1793 N N . SER A 1 218 ? -18.675 3.572 6.373 1.00 83.75 218 SER A N 1
ATOM 1794 C CA . SER A 1 218 ? -17.271 3.180 6.545 1.00 83.75 218 SER A CA 1
ATOM 1795 C C . SER A 1 218 ? -16.474 3.296 5.240 1.00 83.75 218 SER A C 1
ATOM 1797 O O . SER A 1 218 ? -15.351 3.802 5.248 1.00 83.75 218 SER A O 1
ATOM 1799 N N . TYR A 1 219 ? -17.042 2.876 4.105 1.00 85.94 219 TYR A N 1
ATOM 1800 C CA . TYR A 1 219 ? -16.403 3.012 2.798 1.00 85.94 219 TYR A CA 1
ATOM 1801 C C . TYR A 1 219 ? -16.191 4.482 2.404 1.00 85.94 219 TYR A C 1
ATOM 1803 O O . TYR A 1 219 ? -15.084 4.855 2.012 1.00 85.94 219 TYR A O 1
ATOM 1811 N N . ILE A 1 220 ? -17.222 5.317 2.556 1.00 85.44 220 ILE A N 1
ATOM 1812 C CA . ILE A 1 220 ? -17.177 6.747 2.226 1.00 85.44 220 ILE A CA 1
ATOM 1813 C C . ILE A 1 220 ? -16.189 7.496 3.121 1.00 85.44 220 ILE A C 1
ATOM 1815 O O . ILE A 1 220 ? -15.314 8.188 2.605 1.00 85.44 220 ILE A O 1
ATOM 1819 N N . CYS A 1 221 ? -16.251 7.309 4.440 1.00 81.00 221 CYS A N 1
ATOM 1820 C CA . CYS A 1 221 ? -15.317 7.938 5.370 1.00 81.00 221 CYS A CA 1
ATOM 1821 C C . CYS A 1 221 ? -13.869 7.570 5.025 1.00 81.00 221 CYS A C 1
ATOM 1823 O O . CYS A 1 221 ? -13.029 8.456 4.924 1.00 81.00 221 CYS A O 1
ATOM 1825 N N . ASN A 1 222 ? -13.573 6.301 4.725 1.00 77.31 222 ASN A N 1
ATOM 1826 C CA . ASN A 1 222 ? -12.228 5.890 4.307 1.00 77.31 222 ASN A CA 1
ATOM 1827 C C . ASN A 1 222 ? -11.776 6.506 2.969 1.00 77.31 222 ASN A C 1
ATOM 1829 O O . ASN A 1 222 ? -10.577 6.651 2.737 1.00 77.31 222 ASN A O 1
ATOM 1833 N N . LYS A 1 223 ? -12.706 6.854 2.071 1.00 77.62 223 LYS A N 1
ATOM 1834 C CA . LYS A 1 223 ? -12.401 7.518 0.793 1.00 77.62 223 LYS A CA 1
ATOM 1835 C C . LYS A 1 223 ? -12.197 9.020 0.925 1.00 77.62 223 LYS A C 1
ATOM 1837 O O . LYS A 1 223 ? -11.335 9.561 0.239 1.00 77.62 223 LYS A O 1
ATOM 1842 N N . LEU A 1 224 ? -12.984 9.666 1.779 1.00 73.38 224 LEU A N 1
ATOM 1843 C CA . LEU A 1 224 ? -12.946 11.109 2.005 1.00 73.38 224 LEU A CA 1
ATOM 1844 C C . LEU A 1 224 ? -11.859 11.524 3.005 1.00 73.38 224 LEU A C 1
ATOM 1846 O O . LEU A 1 224 ? -11.410 12.661 2.964 1.00 73.38 224 LEU A O 1
ATOM 1850 N N . SER A 1 225 ? -11.361 10.596 3.830 1.00 58.53 225 SER A N 1
ATOM 1851 C CA . SER A 1 225 ? -10.238 10.813 4.762 1.00 58.53 225 SER A CA 1
ATOM 1852 C C . SER A 1 225 ? -8.861 10.890 4.078 1.00 58.53 225 SER A C 1
ATOM 1854 O O . SER A 1 225 ? -7.839 10.592 4.698 1.00 58.53 225 SER A O 1
ATOM 1856 N N . GLY A 1 226 ? -8.800 11.271 2.797 1.00 54.75 226 GLY A N 1
ATOM 1857 C CA . GLY A 1 226 ? -7.544 11.754 2.223 1.00 54.75 226 GLY A CA 1
ATOM 1858 C C . GLY A 1 226 ? -7.053 12.963 3.031 1.00 54.75 226 GLY A C 1
ATO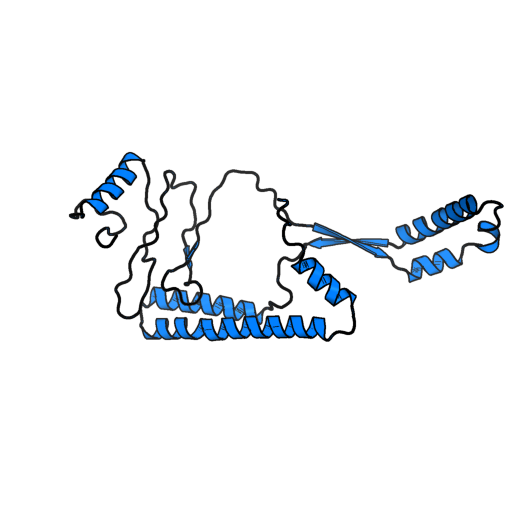M 1859 O O . GLY A 1 226 ? -7.875 13.627 3.662 1.00 54.75 226 GLY A O 1
ATOM 1860 N N . PRO A 1 227 ? -5.740 13.255 3.072 1.00 45.97 227 PRO A N 1
ATOM 1861 C CA . PRO A 1 227 ? -5.251 14.418 3.797 1.00 45.97 227 PRO A CA 1
ATOM 1862 C C . PRO A 1 227 ? -5.983 15.653 3.270 1.00 45.97 227 PRO A C 1
ATOM 1864 O O . PRO A 1 227 ? -5.782 16.053 2.123 1.00 45.97 227 PRO A O 1
ATOM 1867 N N . VAL A 1 228 ? -6.852 16.230 4.102 1.00 42.38 228 VAL A N 1
ATOM 1868 C CA . VAL A 1 228 ? -7.375 17.572 3.882 1.00 42.38 228 VAL A CA 1
ATOM 1869 C C . VAL A 1 228 ? -6.139 18.454 3.909 1.00 42.38 228 VAL A C 1
ATOM 1871 O O . VAL A 1 228 ? -5.561 18.691 4.971 1.00 42.38 228 VAL A O 1
ATOM 1874 N N . ARG A 1 229 ? -5.664 18.863 2.729 1.00 38.19 229 ARG A N 1
ATOM 1875 C CA . ARG A 1 229 ? -4.734 19.981 2.637 1.00 38.19 229 ARG A CA 1
ATOM 1876 C C . ARG A 1 229 ? -5.506 21.158 3.210 1.00 38.19 229 ARG A C 1
ATOM 1878 O O . ARG A 1 229 ? -6.449 21.631 2.582 1.00 38.19 229 ARG A O 1
ATOM 1885 N N . LYS A 1 230 ? -5.185 21.531 4.449 1.00 35.25 230 LYS A N 1
ATOM 1886 C CA . LYS A 1 230 ? -5.607 22.825 4.969 1.00 35.25 230 LYS A CA 1
ATOM 1887 C C . LYS A 1 230 ? -5.016 23.879 4.014 1.00 35.25 230 LYS A C 1
ATOM 1889 O O . LYS A 1 230 ? -3.865 23.678 3.612 1.00 35.25 230 LYS A O 1
ATOM 1894 N N . PRO A 1 231 ? -5.814 24.866 3.575 1.00 47.41 231 PRO A N 1
ATOM 1895 C CA . PRO A 1 231 ? -5.314 25.960 2.751 1.00 47.41 231 PRO A CA 1
ATOM 1896 C C . PRO A 1 231 ? -4.163 26.691 3.446 1.00 47.41 231 PRO A C 1
ATOM 1898 O O . PRO A 1 231 ? -4.139 26.691 4.701 1.00 47.41 231 PRO A O 1
#

Secondary structure (DSSP, 8-state):
--S--TTT-TTS---HHHHHHHHHHHHTT-EE---S-SB--TTS--B-----EES-STTEEEEEEEPPSTT-SBPEEEEEE---S-------EEEEEEE-HHHHHHHHTTS-HHHHT--S-HHHHHHHHHHHHHHHHHHTEEEEEEEPP-S-TT--HHHHHHHHHHHHHHHHHHHH--HHHHHHHHHHHHHHHHHHHHHHHHHHHHHHH-S-HHHHHHHHHHHH-S-----

Radius of gyration: 30.72 Å; Cα contacts (8 Å, |Δi|>4): 201; chains: 1; bounding box: 70×40×81 Å

Sequence (231 aa):
MPDIAWPLNMSQHFSPSSQLLIDLLVNSNLSQLVNEPTRYRLNQRPSTLDLILTSDNTSLANLNYLNPFGKSDHVTLKLDLQLCFVARSKTVTLQKKIVDFKKADEYLCTVDWANLLNQPSVDTNWESFKTHLKPATDKYSYTITYKASSSKPWIDNKILKLIKKKRSLWRTFKRTDKEDDYKVHRAFPNRVSSIIKDIKHKYEKNIADQKNPKKFYSYICNKLSGPVRKP

Solvent-accessible surface area (backbone atoms only — not comparable to full-atom values): 13875 Å² total; per-residue (Å²): 118,93,74,69,56,61,71,80,58,91,88,59,89,59,54,73,72,56,44,54,49,51,51,50,30,60,77,62,55,39,46,72,70,55,67,61,64,30,31,55,53,88,101,47,83,63,38,62,80,69,83,46,77,40,72,55,75,78,43,50,41,74,80,39,84,40,66,43,63,86,88,49,46,43,47,36,82,44,69,42,74,58,66,97,64,90,75,76,77,80,72,55,69,43,77,45,80,45,67,45,60,68,63,23,46,60,56,56,70,74,50,65,56,75,70,61,55,65,52,98,40,71,66,58,25,50,51,52,49,49,64,53,52,50,56,34,46,58,71,38,36,50,73,48,79,46,74,65,74,87,68,58,90,68,64,50,73,67,56,52,50,51,56,51,48,55,54,49,36,38,55,47,20,76,71,66,74,39,68,68,43,44,50,54,42,63,57,47,54,59,57,52,55,48,53,55,50,53,43,44,49,52,50,53,48,54,42,71,73,41,93,51,64,66,61,39,51,53,53,49,51,68,64,68,65,52,85,77,76,76,131

pLDDT: mean 85.6, std 10.25, range [35.25, 96.06]

Mean predicted aligned error: 12.29 Å

Organism: NCBI:txid2755281

Foldseek 3Di:
DQQAAPVGDPPGDDDPVVVVVVCVCVVVCKHWDDHDFFFDDPPDDGHNDDTDIDNDPPQKDDWDFFPDDQQGRGTDTDIDGNDPDDPPPPQPKDKDKDAPVVQLVVQVVVDPLVVLQPDPDPVSSVVSVCVSNVCSRVVRIDMDIDGDDPDDPLDDPVLVVLVVVLRVLVVVCVVPVDPVSVVVSNVSVVVSVVVSVVSVVVVLVVQVPDPDVVSVVVVVCVVVPDPPPDD